Protein AF-A0A9E3EX44-F1 (afdb_monomer_lite)

pLDDT: mean 89.67, std 13.46, range [42.53, 98.62]

Foldseek 3Di:
DLVLLCVLPVFLVSVLLSVLLVLLVQLLPDDLVCQAVSEDLCQLVVSLVSLVVGPPDCLLSVLSNVSSCCRNVPSSPRQLQSQLVSLVSQLVVCVVVVSLVSNLSSLVSSCSSVVLDLVSLLSNLVSCVVVVVLVRNLVSLVSSLVSCVVVVVLQSNLSSLLSQLVSCVVVVVLVSSLVSLVSSCVSCPDPDRVPSVVSSVVSNVVSCVVPNDPVVVVVPVPPPPDD

Radius of gyration: 21.88 Å; chains: 1; bounding box: 56×32×70 Å

Sequence (227 aa):
MGTTILDEFPEPAGGVLWQTLRDVHLWVRAAPAERTGLFSGDALRGRLAMLMAHLVDPDLRAPLVRLGFLLLGKPAKAEAKRVAAECRRVVEWAERRAALGTALAFAQAAALAAPADAALALETGILAVARGEEARAESWLRRALVLARREGDRSAHARACLELGDLYAGRDSVLLARGFYLRALGQGRRKGRWEVRGAALRGLSQLTEAHGDPAEEHGTSRSGALS

Secondary structure (DSSP, 8-state):
--HHHHHH--SHHHHHHHHHHHHHHHHHHS-TTTGGGSS-TTHHHHHHHHHHHH---HHHHHHHHHHHIIIIISGGG--HHHHHHHHHHHHHHHHTTT-HHHHHHHHHHHHHHSTT-HHHHHHHHHHHHHTT-HHHHHHHHHHHHHHHHHHT-HHHHHHHHHHHHHHHHHTT-HHHHHHHHHHHHHHTTSSS-HHHHHHHHHHHHHHHHHH--TTTHHHHTTSSS--

Structure (mmCIF, N/CA/C/O backbone):
data_AF-A0A9E3EX44-F1
#
_entry.id   AF-A0A9E3EX44-F1
#
loop_
_atom_site.group_PDB
_atom_site.id
_atom_site.type_symbol
_atom_site.label_atom_id
_atom_site.label_alt_id
_atom_site.label_comp_id
_atom_site.label_asym_id
_atom_site.label_entity_id
_atom_site.label_seq_id
_atom_site.pdbx_PDB_ins_code
_atom_site.Cartn_x
_atom_site.Cartn_y
_atom_site.Cartn_z
_atom_site.occupancy
_atom_site.B_iso_or_equiv
_atom_site.auth_seq_id
_atom_site.auth_comp_id
_atom_site.auth_asym_id
_atom_site.auth_atom_id
_atom_site.pdbx_PDB_model_num
ATOM 1 N N . MET A 1 1 ? -7.264 -5.915 -12.182 1.00 48.97 1 MET A N 1
ATOM 2 C CA . MET A 1 1 ? -6.274 -5.238 -11.312 1.00 48.97 1 MET A CA 1
ATOM 3 C C . MET A 1 1 ? -5.495 -4.164 -12.065 1.00 48.97 1 MET A C 1
ATOM 5 O O . MET A 1 1 ? -5.410 -3.072 -11.540 1.00 48.97 1 MET A O 1
ATOM 9 N N . GLY A 1 2 ? -4.966 -4.411 -13.275 1.00 56.06 2 GLY A N 1
ATOM 10 C CA . GLY A 1 2 ? -4.207 -3.383 -14.016 1.00 56.06 2 GLY A CA 1
ATOM 11 C C . GLY A 1 2 ? -5.018 -2.452 -14.931 1.00 56.06 2 GLY A C 1
ATOM 12 O O . GLY A 1 2 ? -4.500 -1.422 -15.335 1.00 56.06 2 GLY A O 1
ATOM 13 N N . THR A 1 3 ? -6.265 -2.785 -15.272 1.00 70.50 3 THR A N 1
ATOM 14 C CA . THR A 1 3 ? -7.073 -2.003 -16.232 1.00 70.50 3 THR A CA 1
ATOM 15 C C . THR A 1 3 ? -7.410 -0.603 -15.727 1.00 70.50 3 THR A C 1
ATOM 17 O O . THR A 1 3 ? -7.391 0.333 -16.510 1.00 70.50 3 THR A O 1
ATOM 20 N N . THR A 1 4 ? -7.566 -0.436 -14.413 1.00 86.94 4 THR A N 1
ATOM 21 C CA . THR A 1 4 ? -7.865 0.858 -13.782 1.00 86.94 4 THR A CA 1
ATOM 22 C C . THR A 1 4 ? -6.812 1.931 -14.064 1.00 86.94 4 THR A C 1
ATOM 24 O O . THR A 1 4 ? -7.153 3.102 -14.133 1.00 86.94 4 THR A O 1
ATOM 27 N N . ILE A 1 5 ? -5.546 1.552 -14.283 1.00 92.06 5 ILE A N 1
ATOM 28 C CA . ILE A 1 5 ? -4.498 2.508 -14.681 1.00 92.06 5 ILE A CA 1
ATOM 29 C C . ILE A 1 5 ? -4.806 3.109 -16.055 1.00 92.06 5 ILE A C 1
ATOM 31 O O . ILE A 1 5 ? -4.566 4.290 -16.273 1.00 92.06 5 ILE A O 1
ATOM 35 N N . LEU A 1 6 ? -5.322 2.297 -16.978 1.00 92.06 6 LEU A N 1
ATOM 36 C CA . LEU A 1 6 ? -5.674 2.740 -18.326 1.00 92.06 6 LEU A CA 1
ATOM 37 C C . LEU A 1 6 ? -6.965 3.566 -18.321 1.00 92.06 6 LEU A C 1
ATOM 39 O O . LEU A 1 6 ? -7.096 4.476 -19.130 1.00 92.06 6 LEU A O 1
ATOM 43 N N . ASP A 1 7 ? -7.873 3.284 -17.383 1.00 91.88 7 ASP A N 1
ATOM 44 C CA . ASP A 1 7 ? -9.078 4.092 -17.173 1.00 91.88 7 ASP A CA 1
ATOM 45 C C . ASP A 1 7 ? -8.726 5.485 -16.608 1.00 91.88 7 ASP A C 1
ATOM 47 O O . ASP A 1 7 ? -9.282 6.491 -17.038 1.00 91.88 7 ASP A O 1
ATOM 51 N N . GLU A 1 8 ? -7.778 5.560 -15.664 1.00 93.81 8 GLU A N 1
ATOM 52 C CA . GLU A 1 8 ? -7.311 6.822 -15.060 1.00 93.81 8 GLU A CA 1
ATOM 53 C C . GLU A 1 8 ? -6.369 7.614 -15.981 1.00 93.81 8 GLU A C 1
ATOM 55 O O . GLU A 1 8 ? -6.321 8.843 -15.918 1.00 93.81 8 GLU A O 1
ATOM 60 N N . PHE A 1 9 ? -5.625 6.920 -16.846 1.00 93.12 9 PHE A N 1
ATOM 61 C CA . PHE A 1 9 ? -4.661 7.504 -17.775 1.00 93.12 9 PHE A CA 1
ATOM 62 C C . PHE A 1 9 ? -4.802 6.859 -19.165 1.00 93.12 9 PHE A C 1
ATOM 64 O O . PHE A 1 9 ? -4.038 5.952 -19.499 1.00 93.12 9 PHE A O 1
ATOM 71 N N . PRO A 1 10 ? -5.738 7.330 -20.009 1.00 86.44 10 PRO A N 1
ATOM 72 C CA . PRO A 1 10 ? -5.942 6.777 -21.353 1.00 86.44 10 PRO A CA 1
ATOM 73 C C . PRO A 1 10 ? -4.799 7.117 -22.326 1.00 86.44 10 PRO A C 1
ATOM 75 O O . PRO A 1 10 ? -4.633 6.470 -23.358 1.00 86.44 10 PRO A O 1
ATOM 78 N N . GLU A 1 11 ? -3.995 8.125 -21.988 1.00 88.50 11 GLU A N 1
ATOM 79 C CA . GLU A 1 11 ? -2.823 8.554 -22.748 1.00 88.50 11 GLU A CA 1
ATOM 80 C C . GLU A 1 11 ? -1.717 7.479 -22.783 1.00 88.50 11 GLU A C 1
ATOM 82 O O . GLU A 1 11 ? -1.661 6.606 -21.909 1.00 88.50 11 GLU A O 1
ATOM 87 N N . PRO A 1 12 ? -0.738 7.571 -23.708 1.00 87.12 12 PRO A N 1
ATOM 88 C CA . PRO A 1 12 ? 0.392 6.635 -23.776 1.00 87.12 12 PRO A CA 1
ATOM 89 C C . PRO A 1 12 ? 1.143 6.438 -22.444 1.00 87.12 12 PRO A C 1
ATOM 91 O O . PRO A 1 12 ? 1.713 5.372 -22.197 1.00 87.12 12 PRO A O 1
ATOM 94 N N . ALA A 1 13 ? 1.101 7.435 -21.553 1.00 86.31 13 ALA A N 1
ATOM 95 C CA . ALA A 1 13 ? 1.627 7.355 -20.192 1.00 86.31 13 ALA A CA 1
ATOM 96 C C . ALA A 1 13 ? 0.994 6.226 -19.350 1.00 86.31 13 ALA A C 1
ATOM 98 O O . ALA A 1 13 ? 1.713 5.546 -18.614 1.00 86.31 13 ALA A O 1
ATOM 99 N N . GLY A 1 14 ? -0.312 5.966 -19.487 1.00 92.00 14 GLY A N 1
ATOM 100 C CA . GLY A 1 14 ? -0.988 4.866 -18.792 1.00 92.00 14 GLY A CA 1
ATOM 101 C C . GLY A 1 14 ? -0.498 3.497 -19.251 1.00 92.00 14 GLY A C 1
ATOM 102 O O . GLY A 1 14 ? -0.277 2.606 -18.429 1.00 92.00 14 GLY A O 1
ATOM 103 N N . GLY A 1 15 ? -0.204 3.349 -20.546 1.00 93.25 15 GLY A N 1
ATOM 104 C CA . GLY A 1 15 ? 0.438 2.149 -21.084 1.00 93.25 15 GLY A CA 1
ATOM 105 C C . GLY A 1 15 ? 1.803 1.886 -20.442 1.00 93.25 15 GLY A C 1
ATOM 106 O O . GLY A 1 15 ? 2.102 0.758 -20.046 1.00 93.25 15 GLY A O 1
ATOM 107 N N . VAL A 1 16 ? 2.617 2.931 -20.262 1.00 93.25 16 VAL A N 1
ATOM 108 C CA . VAL A 1 16 ? 3.934 2.821 -19.610 1.00 93.25 16 VAL A CA 1
ATOM 109 C C . VAL A 1 16 ? 3.807 2.478 -18.120 1.00 93.25 16 VAL A C 1
ATOM 111 O O . VAL A 1 16 ? 4.572 1.648 -17.613 1.00 93.25 16 VAL A O 1
ATOM 114 N N . LEU A 1 17 ? 2.834 3.064 -17.418 1.00 95.25 17 LEU A N 1
ATOM 115 C CA . LEU A 1 17 ? 2.535 2.742 -16.019 1.00 95.25 17 LEU A CA 1
ATOM 116 C C . LEU A 1 17 ? 2.112 1.284 -15.858 1.00 95.25 17 LEU A C 1
ATOM 118 O O . LEU A 1 17 ? 2.669 0.566 -15.026 1.00 95.25 17 LEU A O 1
ATOM 122 N N . TRP A 1 18 ? 1.185 0.829 -16.697 1.00 95.44 18 TRP A N 1
ATOM 123 C CA . TRP A 1 18 ? 0.703 -0.546 -16.695 1.00 95.44 18 TRP A CA 1
ATOM 124 C C . TRP A 1 18 ? 1.828 -1.549 -16.964 1.00 95.44 18 TRP A C 1
ATOM 126 O O . TRP A 1 18 ? 1.968 -2.538 -16.241 1.00 95.44 18 TRP A O 1
ATOM 136 N N . GLN A 1 19 ? 2.669 -1.284 -17.968 1.00 93.94 19 GLN A N 1
ATOM 137 C CA . GLN A 1 19 ? 3.816 -2.140 -18.267 1.00 93.94 19 GLN A CA 1
ATOM 138 C C . GLN A 1 19 ? 4.816 -2.171 -17.107 1.00 93.94 19 GLN A C 1
ATOM 140 O O . GLN A 1 19 ? 5.288 -3.241 -16.736 1.00 93.94 19 GLN A O 1
ATOM 145 N N . THR A 1 20 ? 5.107 -1.024 -16.490 1.00 96.38 20 THR A N 1
ATOM 146 C CA . THR A 1 20 ? 6.038 -0.965 -15.353 1.00 96.38 20 THR A CA 1
ATOM 147 C C . THR A 1 20 ? 5.495 -1.719 -14.145 1.00 96.38 20 THR A C 1
ATOM 149 O O . THR A 1 20 ? 6.227 -2.487 -13.523 1.00 96.38 20 THR A O 1
ATOM 152 N N . LEU A 1 21 ? 4.202 -1.583 -13.848 1.00 97.31 21 LEU A N 1
ATOM 153 C CA . LEU A 1 21 ? 3.549 -2.362 -12.800 1.00 97.31 21 LEU A CA 1
ATOM 154 C C . LEU A 1 21 ? 3.639 -3.871 -13.082 1.00 97.31 21 LEU A C 1
ATOM 156 O O . LEU A 1 21 ? 3.932 -4.663 -12.184 1.00 97.31 21 LEU A O 1
ATOM 160 N N . ARG A 1 22 ? 3.421 -4.280 -14.337 1.00 95.94 22 ARG A N 1
ATOM 161 C CA . ARG A 1 22 ? 3.559 -5.679 -14.758 1.00 95.94 22 ARG A CA 1
ATOM 162 C C . ARG A 1 22 ? 4.983 -6.194 -14.548 1.00 95.94 22 ARG A C 1
ATOM 164 O O . ARG A 1 22 ? 5.132 -7.308 -14.049 1.00 95.94 22 ARG A O 1
ATOM 171 N N . ASP A 1 23 ? 6.003 -5.404 -14.868 1.00 96.00 23 ASP A N 1
ATOM 172 C CA . ASP A 1 23 ? 7.402 -5.784 -14.643 1.00 96.00 23 ASP A CA 1
ATOM 173 C C . ASP A 1 23 ? 7.699 -5.983 -13.154 1.00 96.00 23 ASP A C 1
ATOM 175 O O . ASP A 1 23 ? 8.331 -6.973 -12.780 1.00 96.00 23 ASP A O 1
ATOM 179 N N . VAL A 1 24 ? 7.191 -5.094 -12.288 1.00 97.50 24 VAL A N 1
ATOM 180 C CA . VAL A 1 24 ? 7.317 -5.252 -10.830 1.00 97.50 24 VAL A CA 1
ATOM 181 C C . VAL A 1 24 ? 6.661 -6.560 -10.392 1.00 97.50 24 VAL A C 1
ATOM 183 O O . VAL A 1 24 ? 7.284 -7.353 -9.690 1.00 97.50 24 VAL A O 1
ATOM 186 N N . HIS A 1 25 ? 5.435 -6.845 -10.836 1.00 96.25 25 HIS A N 1
ATOM 187 C CA . HIS A 1 25 ? 4.747 -8.088 -10.476 1.00 96.25 25 HIS A CA 1
ATOM 188 C C . HIS A 1 25 ? 5.469 -9.346 -10.963 1.00 96.25 25 HIS A C 1
ATOM 190 O O . HIS A 1 25 ? 5.533 -10.327 -10.220 1.00 96.25 25 HIS A O 1
ATOM 196 N N . LEU A 1 26 ? 6.019 -9.334 -12.179 1.00 96.00 26 LEU A N 1
ATOM 197 C CA . LEU A 1 26 ? 6.834 -10.437 -12.688 1.00 96.00 26 LEU A CA 1
ATOM 198 C C . LEU A 1 26 ? 8.062 -10.652 -11.801 1.00 96.00 26 LEU A C 1
ATOM 200 O O . LEU A 1 26 ? 8.327 -11.776 -11.379 1.00 96.00 26 LEU A O 1
ATOM 204 N N . TRP A 1 27 ? 8.764 -9.575 -11.448 1.00 96.94 27 TRP A N 1
ATOM 205 C CA . TRP A 1 27 ? 9.956 -9.640 -10.604 1.00 96.94 27 TRP A CA 1
ATOM 206 C C . TRP A 1 27 ? 9.667 -10.126 -9.180 1.00 96.94 27 TRP A C 1
ATOM 208 O O . TRP A 1 27 ? 10.443 -10.902 -8.615 1.00 96.94 27 TRP A O 1
ATOM 218 N N . VAL A 1 28 ? 8.539 -9.702 -8.605 1.00 96.31 28 VAL A N 1
ATOM 219 C CA . VAL A 1 28 ? 8.099 -10.134 -7.273 1.00 96.31 28 VAL A CA 1
ATOM 220 C C . VAL A 1 28 ? 7.739 -11.620 -7.252 1.00 96.31 28 VAL A C 1
ATOM 222 O O . VAL A 1 28 ? 8.043 -12.301 -6.276 1.00 96.31 28 VAL A O 1
ATOM 225 N N . ARG A 1 29 ? 7.102 -12.132 -8.312 1.00 95.19 29 ARG A N 1
ATOM 226 C CA . ARG A 1 29 ? 6.695 -13.543 -8.405 1.00 95.19 29 ARG A CA 1
ATOM 227 C C . ARG A 1 29 ? 7.850 -14.488 -8.734 1.00 95.19 29 ARG A C 1
ATOM 229 O O . ARG A 1 29 ? 7.771 -15.654 -8.366 1.00 95.19 29 ARG A O 1
ATOM 236 N N . ALA A 1 30 ? 8.879 -14.002 -9.424 1.00 94.81 30 ALA A N 1
ATOM 237 C CA . ALA A 1 30 ? 10.041 -14.798 -9.799 1.00 94.81 30 ALA A CA 1
ATOM 238 C C . ALA A 1 30 ? 10.930 -15.114 -8.587 1.00 94.81 30 ALA A C 1
ATOM 240 O O . ALA A 1 30 ? 11.238 -14.228 -7.775 1.00 94.81 30 ALA A O 1
ATOM 241 N N . ALA A 1 31 ? 11.409 -16.358 -8.501 1.00 91.00 31 ALA A N 1
ATOM 242 C CA . ALA A 1 31 ? 12.397 -16.729 -7.497 1.00 91.00 31 ALA A CA 1
ATOM 243 C C . ALA A 1 31 ? 13.717 -15.971 -7.745 1.00 91.00 31 ALA A C 1
ATOM 245 O O . ALA A 1 31 ? 14.052 -15.686 -8.898 1.00 91.00 31 ALA A O 1
ATOM 246 N N . PRO A 1 32 ? 14.522 -15.663 -6.708 1.00 89.62 32 PRO A N 1
ATOM 247 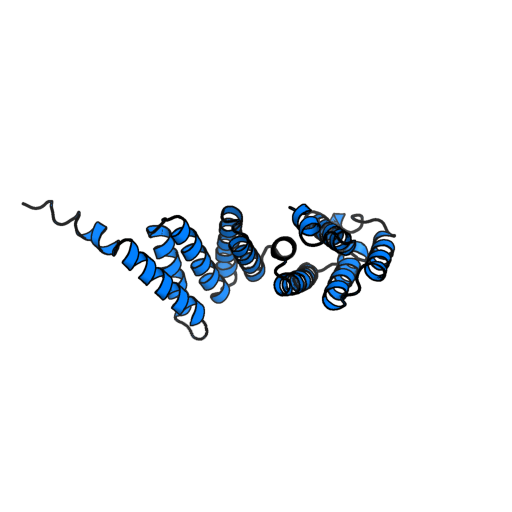C CA . PRO A 1 32 ? 15.767 -14.913 -6.883 1.00 89.62 32 PRO A CA 1
ATOM 248 C C . PRO A 1 32 ? 16.714 -15.478 -7.954 1.00 89.62 32 PRO A C 1
ATOM 250 O O . PRO A 1 32 ? 17.349 -14.702 -8.665 1.00 89.62 32 PRO A O 1
ATOM 253 N N . ALA A 1 33 ? 16.763 -16.806 -8.109 1.00 88.81 33 ALA A N 1
ATOM 254 C CA . A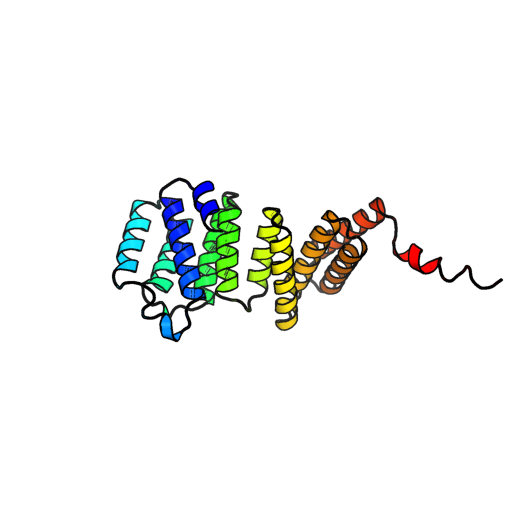LA A 1 33 ? 17.584 -17.488 -9.111 1.00 88.81 33 ALA A CA 1
ATOM 255 C C . ALA A 1 33 ? 17.091 -17.293 -10.562 1.00 88.81 33 ALA A C 1
ATOM 257 O O . ALA A 1 33 ? 17.894 -17.294 -11.490 1.00 88.81 33 ALA A O 1
ATOM 258 N N . GLU A 1 34 ? 15.790 -17.083 -10.765 1.00 91.38 34 GLU A N 1
ATOM 259 C CA . GLU A 1 34 ? 15.155 -16.966 -12.089 1.00 91.38 34 GLU A CA 1
ATOM 260 C C . GLU A 1 34 ? 15.212 -15.535 -12.639 1.00 91.38 34 GLU A C 1
ATOM 262 O O . GLU A 1 34 ? 15.024 -15.293 -13.832 1.00 91.38 34 GLU A O 1
ATOM 267 N N . ARG A 1 35 ? 15.508 -14.559 -11.773 1.00 90.81 35 ARG A N 1
ATOM 268 C CA . ARG A 1 35 ? 15.458 -13.130 -12.104 1.00 90.81 35 ARG A CA 1
ATOM 269 C C . ARG A 1 35 ? 16.403 -12.729 -13.232 1.00 90.81 35 ARG A C 1
ATOM 271 O O . ARG A 1 35 ? 16.086 -11.796 -13.956 1.00 90.81 35 ARG A O 1
ATOM 278 N N . THR A 1 36 ? 17.529 -13.416 -13.417 1.00 86.31 36 THR A N 1
ATOM 279 C CA . THR A 1 36 ? 18.522 -13.083 -14.456 1.00 86.31 36 THR A CA 1
ATOM 280 C C . THR A 1 36 ? 17.965 -13.197 -15.880 1.00 86.31 36 THR A C 1
ATOM 282 O O . THR A 1 36 ? 18.370 -12.422 -16.739 1.00 86.31 36 THR A O 1
ATOM 285 N N . GLY A 1 37 ? 17.033 -14.123 -16.127 1.00 86.38 37 GLY A N 1
ATOM 286 C CA . GLY A 1 37 ? 16.437 -14.371 -17.448 1.00 86.38 37 GLY A CA 1
ATOM 287 C C . GLY A 1 37 ? 15.012 -13.841 -17.607 1.00 86.38 37 GLY A C 1
ATOM 288 O O . GLY A 1 37 ? 14.334 -14.200 -18.563 1.00 86.38 37 GLY A O 1
ATOM 289 N N . LEU A 1 38 ? 14.533 -13.030 -16.659 1.00 90.00 38 LEU A N 1
ATOM 290 C CA . LEU A 1 38 ? 13.125 -12.635 -16.587 1.00 90.00 38 LEU A CA 1
ATOM 291 C C . LEU A 1 38 ? 12.699 -11.692 -17.725 1.00 90.00 38 LEU A C 1
ATOM 293 O O . LEU A 1 38 ? 11.530 -11.666 -18.105 1.00 90.00 38 LEU A O 1
ATOM 297 N N . PHE A 1 39 ? 13.646 -10.925 -18.263 1.00 92.06 39 PHE A N 1
ATOM 298 C CA . PHE A 1 39 ? 13.418 -9.931 -19.307 1.00 92.06 39 PHE A CA 1
ATOM 299 C C . PHE A 1 39 ? 14.423 -10.108 -20.446 1.00 92.06 39 PHE A C 1
ATOM 301 O O . PHE A 1 39 ? 15.541 -10.580 -20.234 1.00 92.06 39 PHE A O 1
ATOM 308 N N . SER A 1 40 ? 14.037 -9.707 -21.658 1.00 89.81 40 SER A N 1
ATOM 309 C CA . SER A 1 40 ? 14.949 -9.703 -22.804 1.00 89.81 40 SER A CA 1
ATOM 310 C C . SER A 1 40 ? 16.047 -8.646 -22.633 1.00 89.81 40 SER A C 1
ATOM 312 O O . SER A 1 40 ? 15.824 -7.600 -22.021 1.00 89.81 40 SER A O 1
ATOM 314 N N . GLY A 1 41 ? 17.234 -8.888 -23.201 1.00 84.94 41 GLY A N 1
ATOM 315 C CA . GLY A 1 41 ? 18.389 -7.990 -23.046 1.00 84.94 41 GLY A CA 1
ATOM 316 C C . GLY A 1 41 ? 18.153 -6.558 -23.548 1.00 84.94 41 GLY A C 1
ATOM 317 O O . GLY A 1 41 ? 18.705 -5.609 -22.994 1.00 84.94 41 GLY A O 1
ATOM 318 N N . ASP A 1 42 ? 17.274 -6.384 -24.537 1.00 90.25 42 ASP A N 1
ATOM 319 C CA . ASP A 1 42 ? 16.911 -5.072 -25.088 1.00 90.25 42 ASP A CA 1
ATOM 320 C C . ASP A 1 42 ? 15.706 -4.413 -24.388 1.00 90.25 42 ASP A C 1
ATOM 322 O O . ASP A 1 42 ? 15.371 -3.264 -24.692 1.00 90.25 42 ASP A O 1
ATOM 326 N N . ALA A 1 43 ? 15.066 -5.087 -23.421 1.00 92.75 43 ALA A N 1
ATOM 327 C CA . ALA A 1 43 ? 13.866 -4.586 -22.745 1.00 92.75 43 ALA A CA 1
ATOM 328 C C . ALA A 1 43 ? 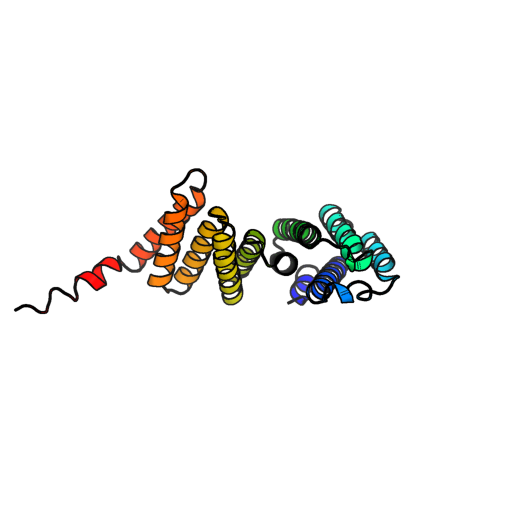14.096 -3.221 -22.081 1.00 92.75 43 ALA A C 1
ATOM 330 O O . ALA A 1 43 ? 13.255 -2.326 -22.192 1.00 92.75 43 ALA A O 1
ATOM 331 N N . LEU A 1 44 ? 15.255 -3.031 -21.437 1.00 93.25 44 LEU A N 1
ATOM 332 C CA . LEU A 1 44 ? 15.613 -1.756 -20.814 1.00 93.25 44 LEU A CA 1
ATOM 333 C C . LEU A 1 44 ? 15.688 -0.629 -21.849 1.00 93.25 44 LEU A C 1
ATOM 335 O O . LEU A 1 44 ? 15.136 0.447 -21.625 1.00 93.25 44 LEU A O 1
ATOM 339 N N . ARG A 1 45 ? 16.346 -0.872 -22.989 1.00 94.38 45 ARG A N 1
ATOM 340 C CA . ARG A 1 45 ? 16.489 0.131 -24.052 1.00 94.38 45 ARG A CA 1
ATOM 341 C C . ARG A 1 45 ? 15.120 0.542 -24.589 1.00 94.38 45 ARG A C 1
ATOM 343 O O . ARG A 1 45 ? 14.842 1.736 -24.675 1.00 94.38 45 ARG A O 1
ATOM 350 N N . GLY A 1 46 ? 14.259 -0.436 -24.878 1.00 93.81 46 GLY A N 1
ATOM 351 C CA . GLY A 1 46 ? 12.887 -0.188 -25.324 1.00 93.81 46 GLY A CA 1
ATOM 352 C C . GLY A 1 46 ? 12.081 0.620 -24.305 1.00 93.81 46 GLY A C 1
ATOM 353 O O . GLY A 1 46 ? 11.461 1.622 -24.660 1.00 93.81 46 GLY A O 1
ATOM 354 N N . ARG A 1 47 ? 12.151 0.257 -23.016 1.00 94.44 47 ARG A N 1
ATOM 355 C CA . ARG A 1 47 ? 11.425 0.974 -21.957 1.00 94.44 47 ARG A CA 1
ATOM 356 C C . ARG A 1 47 ? 11.907 2.412 -21.784 1.00 94.44 47 ARG A C 1
ATOM 358 O O . ARG A 1 47 ? 11.077 3.302 -21.617 1.00 94.44 47 ARG A O 1
ATOM 365 N N . LEU A 1 48 ? 13.216 2.660 -21.836 1.00 94.31 48 LEU A N 1
ATOM 366 C CA . LEU A 1 48 ? 13.756 4.018 -21.744 1.00 94.31 48 LEU A CA 1
ATOM 367 C C . LEU A 1 48 ? 13.317 4.880 -22.932 1.00 94.31 48 LEU A C 1
ATOM 369 O O . LEU A 1 48 ? 12.927 6.025 -22.723 1.00 94.31 48 LEU A O 1
ATOM 373 N N . ALA A 1 49 ? 13.307 4.330 -24.149 1.00 93.81 49 ALA A N 1
ATOM 374 C CA . ALA A 1 49 ? 12.804 5.042 -25.322 1.00 93.81 49 ALA A CA 1
ATOM 375 C C . ALA A 1 49 ? 11.324 5.434 -25.155 1.00 93.81 49 ALA A C 1
ATOM 377 O O . ALA A 1 49 ? 10.976 6.595 -25.358 1.00 93.81 49 ALA A O 1
ATOM 378 N N . MET A 1 50 ? 10.473 4.509 -24.691 1.00 92.19 50 MET A N 1
ATOM 379 C CA . MET A 1 50 ? 9.059 4.797 -24.409 1.00 92.19 50 MET A CA 1
ATOM 380 C C . MET A 1 50 ? 8.882 5.872 -23.330 1.00 92.19 50 MET A C 1
ATOM 382 O O . MET A 1 50 ? 8.073 6.781 -23.494 1.00 92.19 50 MET A O 1
ATOM 386 N N . LEU A 1 51 ? 9.646 5.794 -22.235 1.00 92.94 51 LEU A N 1
ATOM 387 C CA . LEU A 1 51 ? 9.595 6.778 -21.149 1.00 92.94 51 LEU A CA 1
ATOM 388 C C . LEU A 1 51 ? 9.990 8.177 -21.627 1.00 92.94 51 LEU A C 1
ATOM 390 O O . LEU A 1 51 ? 9.369 9.155 -21.228 1.00 92.94 51 LEU A O 1
ATOM 394 N N . MET A 1 52 ? 11.004 8.280 -22.485 1.00 90.56 52 MET A N 1
ATOM 395 C CA . MET A 1 52 ? 11.445 9.565 -23.031 1.00 90.56 52 MET A CA 1
ATOM 396 C C . MET A 1 52 ? 10.469 10.130 -24.067 1.00 90.56 52 MET A C 1
ATOM 398 O O . MET A 1 52 ? 10.311 11.344 -24.136 1.00 90.56 52 MET A O 1
ATOM 402 N N . ALA A 1 53 ? 9.808 9.270 -24.845 1.00 91.69 53 ALA A N 1
ATOM 403 C CA . ALA A 1 53 ? 8.855 9.691 -25.868 1.00 91.69 53 ALA A CA 1
ATOM 404 C C . ALA A 1 53 ? 7.496 10.117 -25.291 1.00 91.69 53 ALA A C 1
ATOM 406 O O . ALA A 1 53 ? 6.871 11.037 -25.810 1.00 91.69 53 ALA A O 1
ATOM 407 N N . HIS A 1 54 ? 7.026 9.443 -24.237 1.00 90.19 54 HIS A N 1
ATOM 408 C CA . HIS A 1 54 ? 5.635 9.556 -23.789 1.00 90.19 54 HIS A CA 1
ATOM 409 C C . HIS A 1 54 ? 5.451 10.210 -22.420 1.00 90.19 54 HIS A C 1
ATOM 411 O O . HIS A 1 54 ? 4.315 10.480 -22.036 1.00 90.19 54 HIS A O 1
ATOM 417 N N . LEU A 1 55 ? 6.526 10.456 -21.665 1.00 89.19 55 LEU A N 1
ATOM 418 C CA . LEU A 1 55 ? 6.412 10.904 -20.281 1.00 89.19 55 LEU A CA 1
ATOM 419 C C . LEU A 1 55 ? 7.151 12.217 -20.025 1.00 89.19 55 LEU A C 1
ATOM 421 O O . LEU A 1 55 ? 8.336 12.250 -19.691 1.00 89.19 55 LEU A O 1
ATOM 425 N N . VAL A 1 56 ? 6.413 13.317 -20.155 1.00 87.94 56 VAL A N 1
ATOM 426 C CA . VAL A 1 56 ? 6.952 14.670 -19.956 1.00 87.94 56 VAL A CA 1
ATOM 427 C C . VAL A 1 56 ? 7.173 14.973 -18.471 1.00 87.94 56 VAL A C 1
ATOM 429 O O . VAL A 1 56 ? 8.190 15.567 -18.119 1.00 87.94 56 VAL A O 1
ATOM 432 N N . ASP A 1 57 ? 6.264 14.525 -17.598 1.00 92.75 57 ASP A N 1
ATOM 433 C CA . ASP A 1 57 ? 6.322 14.804 -16.160 1.00 92.75 57 ASP A CA 1
ATOM 434 C C . ASP A 1 57 ? 7.573 14.168 -15.509 1.00 92.75 57 ASP A C 1
ATOM 436 O O . ASP A 1 57 ? 7.674 12.934 -15.441 1.00 92.75 57 ASP A O 1
ATOM 440 N N . PRO A 1 58 ? 8.538 14.974 -15.020 1.00 91.38 58 PRO A N 1
ATOM 441 C CA . PRO A 1 58 ? 9.760 14.459 -14.413 1.00 91.38 58 PRO A CA 1
ATOM 442 C C . PRO A 1 58 ? 9.509 13.717 -13.094 1.00 91.38 58 PRO A C 1
ATOM 444 O O . PRO A 1 58 ? 10.247 12.770 -12.801 1.00 91.38 58 PRO A O 1
ATOM 447 N N . ASP A 1 59 ? 8.470 14.084 -12.338 1.00 93.31 59 ASP A N 1
ATOM 448 C CA . ASP A 1 59 ? 8.151 13.466 -11.047 1.00 93.31 59 ASP A CA 1
ATOM 449 C C . ASP A 1 59 ? 7.700 12.017 -11.219 1.00 93.31 59 ASP A C 1
ATOM 451 O O . ASP A 1 59 ? 7.991 11.175 -10.369 1.00 93.31 59 ASP A O 1
ATOM 455 N N . LEU A 1 60 ? 7.040 11.712 -12.341 1.00 95.25 60 LEU A N 1
ATOM 456 C CA . LEU A 1 60 ? 6.680 10.345 -12.705 1.00 95.25 60 LEU A CA 1
ATOM 457 C C . LEU A 1 60 ? 7.792 9.637 -13.472 1.00 95.25 60 LEU A C 1
ATOM 459 O O . LEU A 1 60 ? 8.071 8.460 -13.242 1.00 95.25 60 LEU A O 1
ATOM 463 N N . ARG A 1 61 ? 8.462 10.336 -14.391 1.00 96.06 61 ARG A N 1
ATOM 464 C CA . ARG A 1 61 ? 9.487 9.718 -15.235 1.00 96.06 61 ARG A CA 1
ATOM 465 C C . ARG A 1 61 ? 10.673 9.223 -14.424 1.00 96.06 61 ARG A C 1
ATOM 467 O O . ARG A 1 61 ? 11.159 8.124 -14.682 1.00 96.06 61 ARG A O 1
ATOM 474 N N . ALA A 1 62 ? 11.120 9.982 -13.429 1.00 96.25 62 ALA A N 1
ATOM 475 C CA . ALA A 1 62 ? 12.271 9.612 -12.616 1.00 96.25 62 ALA A CA 1
ATOM 476 C C . ALA A 1 62 ? 12.116 8.250 -11.894 1.00 96.25 62 ALA A C 1
ATOM 478 O O . ALA A 1 62 ? 13.011 7.411 -12.049 1.00 96.25 62 ALA A O 1
ATOM 479 N N . PRO A 1 63 ? 11.030 7.971 -11.141 1.00 97.62 63 PRO A N 1
ATOM 480 C CA . PRO A 1 63 ? 10.847 6.662 -10.516 1.00 97.62 63 PRO A CA 1
ATOM 481 C C . PRO A 1 63 ? 10.663 5.524 -11.527 1.00 97.62 63 PRO A C 1
ATOM 483 O O . PRO A 1 63 ? 11.229 4.449 -11.326 1.00 97.62 63 PRO A O 1
ATOM 486 N N . LEU A 1 64 ? 9.973 5.742 -12.653 1.00 97.50 64 LEU A N 1
ATOM 487 C CA . LEU A 1 64 ? 9.806 4.695 -13.672 1.00 97.50 64 LEU A CA 1
ATOM 488 C C . LEU A 1 64 ? 11.122 4.349 -14.386 1.00 97.50 64 LEU A C 1
ATOM 490 O O . LEU A 1 64 ? 11.386 3.178 -14.659 1.00 97.50 64 LEU A O 1
ATOM 494 N N . VAL A 1 65 ? 11.992 5.335 -14.627 1.00 97.38 65 VAL A N 1
ATOM 495 C CA . VAL A 1 65 ? 13.353 5.100 -15.136 1.00 97.38 65 VAL A CA 1
ATOM 496 C C . VAL A 1 65 ? 14.167 4.273 -14.139 1.00 97.38 65 VAL A C 1
ATOM 498 O O . VAL A 1 65 ? 14.813 3.299 -14.532 1.00 97.38 65 VAL A O 1
ATOM 501 N N . ARG A 1 66 ? 14.124 4.610 -12.841 1.00 97.88 66 ARG A N 1
ATOM 502 C CA . ARG A 1 66 ? 14.840 3.850 -11.801 1.00 97.88 66 ARG A CA 1
ATOM 503 C C . ARG A 1 66 ? 14.317 2.420 -11.674 1.00 97.88 66 ARG A C 1
ATOM 505 O O . ARG A 1 66 ? 15.131 1.500 -11.604 1.00 97.88 66 ARG A O 1
ATOM 512 N N . LEU A 1 67 ? 13.000 2.211 -11.738 1.00 97.75 67 LEU A N 1
ATOM 513 C CA . LEU A 1 67 ? 12.405 0.872 -11.822 1.00 97.75 67 LEU A CA 1
ATOM 514 C C . LEU A 1 67 ? 12.883 0.119 -13.065 1.00 97.75 67 LEU A C 1
ATOM 516 O O . LEU A 1 67 ? 13.270 -1.040 -12.949 1.00 97.75 67 LEU A O 1
ATOM 520 N N . GLY A 1 68 ? 12.948 0.775 -14.225 1.00 96.38 68 GLY A N 1
ATOM 521 C CA . GLY A 1 68 ? 13.509 0.191 -15.443 1.00 96.38 68 GLY A CA 1
ATOM 522 C C . GLY A 1 68 ? 14.933 -0.329 -15.233 1.00 96.38 68 GLY A C 1
ATOM 523 O O . GLY A 1 68 ? 15.213 -1.493 -15.509 1.00 96.38 68 GLY A O 1
ATOM 524 N N . PHE A 1 69 ? 15.830 0.483 -14.671 1.00 96.62 69 PHE A N 1
ATOM 525 C CA . PHE A 1 69 ? 17.206 0.052 -14.400 1.00 96.62 69 PHE A CA 1
ATOM 526 C C . PHE A 1 69 ? 17.299 -1.091 -13.381 1.00 96.62 69 PHE A C 1
ATOM 528 O O . PHE A 1 69 ? 18.098 -2.012 -13.572 1.00 96.62 69 PHE A O 1
ATOM 535 N N . LEU A 1 70 ? 16.490 -1.051 -12.319 1.00 96.00 70 LEU A N 1
ATOM 536 C CA . LEU A 1 70 ? 16.457 -2.102 -11.302 1.00 96.00 70 LEU A CA 1
ATOM 537 C C . LEU A 1 70 ? 15.966 -3.429 -11.893 1.00 96.00 70 LEU A C 1
ATOM 539 O O . LEU A 1 70 ? 16.632 -4.450 -11.748 1.00 96.00 70 LEU A O 1
ATOM 543 N N . LEU A 1 71 ? 14.821 -3.406 -12.575 1.00 95.56 71 LEU A N 1
ATOM 544 C CA . LEU A 1 71 ? 14.105 -4.608 -12.995 1.00 95.56 71 LEU A CA 1
ATOM 545 C C . LEU A 1 71 ? 14.594 -5.146 -14.337 1.00 95.56 71 LEU A C 1
ATOM 547 O O . LEU A 1 71 ? 14.767 -6.345 -14.479 1.00 95.56 71 LEU A O 1
ATOM 551 N N . LEU A 1 72 ? 14.846 -4.281 -15.316 1.00 94.94 72 LEU A N 1
ATOM 552 C CA . LEU A 1 72 ? 15.204 -4.699 -16.675 1.00 94.94 72 LEU A CA 1
ATOM 553 C C . LEU A 1 72 ? 16.721 -4.709 -16.890 1.00 94.94 72 LEU A C 1
ATOM 555 O O . LEU A 1 72 ? 17.220 -5.454 -17.724 1.00 94.94 72 LEU A O 1
ATOM 559 N N . GLY A 1 73 ? 17.465 -3.883 -16.147 1.00 92.00 73 GLY A N 1
ATOM 560 C CA . GLY A 1 73 ? 18.920 -3.798 -16.271 1.00 92.00 73 GLY A CA 1
ATOM 561 C C . GLY A 1 73 ? 19.654 -4.887 -15.495 1.00 92.00 73 GLY A C 1
ATOM 562 O O . GLY A 1 73 ? 20.485 -5.604 -16.049 1.00 92.00 73 GLY A O 1
ATOM 563 N N . LYS A 1 74 ? 19.392 -4.992 -14.186 1.00 91.38 74 LYS A N 1
ATOM 564 C CA . LYS A 1 74 ? 20.040 -5.982 -13.304 1.00 91.38 74 LYS A CA 1
ATOM 565 C C . LYS A 1 74 ? 19.033 -6.621 -12.331 1.00 91.38 74 LYS A C 1
ATOM 567 O O . LYS A 1 74 ? 19.231 -6.515 -11.118 1.00 91.38 74 LYS A O 1
ATOM 572 N N . PRO A 1 75 ? 18.005 -7.336 -12.830 1.00 92.88 75 PRO A N 1
ATOM 573 C CA . PRO A 1 75 ? 16.907 -7.877 -12.016 1.00 92.88 75 PRO A CA 1
ATOM 574 C C . PRO A 1 75 ? 17.358 -8.725 -10.823 1.00 92.88 75 PRO A C 1
ATOM 576 O O . PRO A 1 75 ? 16.797 -8.611 -9.734 1.00 92.88 75 PRO A O 1
ATOM 579 N N . ALA A 1 76 ? 18.388 -9.559 -10.999 1.00 92.44 76 ALA A N 1
ATOM 580 C CA . ALA A 1 76 ? 18.911 -10.419 -9.934 1.00 92.44 76 ALA A CA 1
ATOM 581 C C . ALA A 1 76 ? 19.600 -9.640 -8.797 1.00 92.44 76 ALA A C 1
ATOM 583 O O . ALA A 1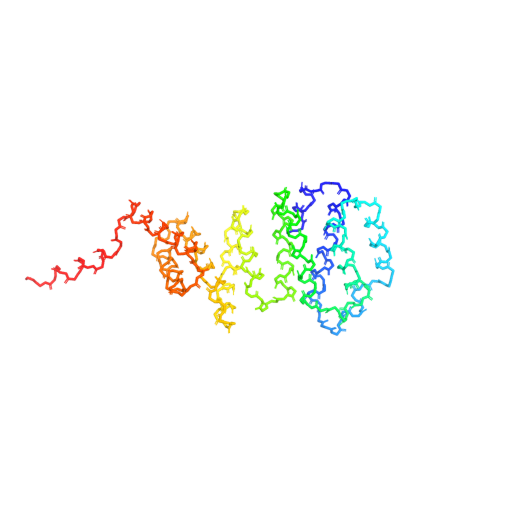 76 ? 19.686 -10.135 -7.678 1.00 92.44 76 ALA A O 1
ATOM 584 N N . LYS A 1 77 ? 20.077 -8.417 -9.071 1.00 93.19 77 LYS A N 1
ATOM 585 C CA . LYS A 1 77 ? 20.732 -7.534 -8.091 1.00 93.19 77 LYS A CA 1
ATOM 586 C C . LYS A 1 77 ? 19.791 -6.467 -7.529 1.00 93.19 77 LYS A C 1
ATOM 588 O O . LYS A 1 77 ? 20.220 -5.663 -6.706 1.00 93.19 77 LYS A O 1
ATOM 593 N N . ALA A 1 78 ? 18.542 -6.419 -7.987 1.00 94.19 78 ALA A N 1
ATOM 594 C CA . ALA A 1 78 ? 17.580 -5.440 -7.514 1.00 94.19 78 ALA A CA 1
ATOM 595 C C . ALA A 1 78 ? 17.237 -5.692 -6.039 1.00 94.19 78 ALA A C 1
ATOM 597 O O . ALA A 1 78 ? 16.880 -6.800 -5.638 1.00 94.19 78 ALA A O 1
ATOM 598 N N . GLU A 1 79 ? 17.323 -4.645 -5.226 1.00 95.00 79 GLU A N 1
ATOM 599 C CA . GLU A 1 79 ? 16.949 -4.703 -3.817 1.00 95.00 79 GLU A CA 1
ATOM 600 C C . GLU A 1 79 ? 15.446 -4.446 -3.658 1.00 95.00 79 GLU A C 1
ATOM 602 O O . GLU A 1 79 ? 14.938 -3.415 -4.103 1.00 95.00 79 GLU A O 1
ATOM 607 N N . ALA A 1 80 ? 14.749 -5.335 -2.946 1.00 95.38 80 ALA A N 1
ATOM 608 C CA . ALA A 1 80 ? 13.316 -5.217 -2.656 1.00 95.38 80 ALA A CA 1
ATOM 609 C C . ALA A 1 80 ? 12.922 -3.843 -2.089 1.00 95.38 80 ALA A C 1
ATOM 611 O O . ALA A 1 80 ? 11.957 -3.235 -2.547 1.00 95.38 80 ALA A O 1
ATOM 612 N N . LYS A 1 81 ? 13.712 -3.318 -1.142 1.00 95.81 81 LYS A N 1
ATOM 613 C CA . LYS A 1 81 ? 13.474 -2.002 -0.529 1.00 95.81 81 LYS A CA 1
ATOM 614 C C . LYS A 1 81 ? 13.550 -0.858 -1.541 1.00 95.81 81 LYS A C 1
ATOM 616 O O . LYS A 1 81 ? 12.762 0.076 -1.457 1.00 95.81 81 LYS A O 1
ATOM 621 N N . ARG A 1 82 ? 14.471 -0.931 -2.509 1.00 97.50 82 ARG A N 1
ATOM 622 C CA . ARG A 1 82 ? 14.601 0.080 -3.568 1.00 97.50 82 ARG A CA 1
ATOM 623 C C . ARG A 1 82 ? 13.435 0.010 -4.545 1.00 97.50 82 ARG A C 1
ATOM 625 O O . ARG A 1 82 ? 12.859 1.043 -4.854 1.00 97.50 82 ARG A O 1
ATOM 632 N N . VAL A 1 83 ? 13.045 -1.195 -4.967 1.00 98.12 83 VAL A N 1
ATOM 633 C CA . VAL A 1 83 ? 11.859 -1.391 -5.820 1.00 98.12 83 VAL A CA 1
ATOM 634 C C . VAL A 1 83 ? 10.608 -0.835 -5.133 1.00 98.12 83 VAL A C 1
ATOM 636 O O . VAL A 1 83 ? 9.872 -0.062 -5.744 1.00 98.12 83 VAL A O 1
ATOM 639 N N . ALA A 1 84 ? 10.408 -1.151 -3.851 1.00 98.31 84 ALA A N 1
ATOM 640 C CA . ALA A 1 84 ? 9.298 -0.622 -3.064 1.00 98.31 84 ALA A CA 1
ATOM 641 C C . ALA A 1 84 ? 9.344 0.910 -2.946 1.00 98.31 84 ALA A C 1
ATOM 643 O O . ALA A 1 84 ? 8.329 1.562 -3.167 1.00 98.31 84 ALA A O 1
ATOM 644 N N . ALA A 1 85 ? 10.512 1.500 -2.670 1.00 98.25 85 ALA A N 1
ATOM 645 C CA . ALA A 1 85 ? 10.669 2.952 -2.570 1.00 98.25 85 ALA A CA 1
ATOM 646 C C . ALA A 1 85 ? 10.323 3.681 -3.879 1.00 98.25 85 ALA A C 1
ATOM 648 O O . ALA A 1 85 ? 9.675 4.725 -3.846 1.00 98.25 85 ALA A O 1
ATOM 649 N N . GLU A 1 86 ? 10.713 3.137 -5.034 1.00 98.56 86 GLU A N 1
ATOM 650 C CA . GLU A 1 86 ? 10.334 3.730 -6.319 1.00 98.56 86 GLU A CA 1
ATOM 651 C C . GLU A 1 86 ? 8.843 3.561 -6.621 1.00 98.56 86 GLU A C 1
ATOM 653 O O . GLU A 1 86 ? 8.228 4.490 -7.139 1.00 98.56 86 GLU A O 1
ATOM 658 N N . CYS A 1 87 ? 8.235 2.434 -6.236 1.00 98.62 87 CYS A N 1
ATOM 659 C CA . CYS A 1 87 ? 6.784 2.271 -6.322 1.00 98.62 87 CYS A CA 1
ATOM 660 C C . CYS A 1 87 ? 6.056 3.314 -5.462 1.00 98.62 87 CYS A C 1
ATOM 662 O O . CYS A 1 87 ? 5.124 3.941 -5.952 1.00 98.62 87 CYS A O 1
ATOM 664 N N . ARG A 1 88 ? 6.514 3.579 -4.231 1.00 98.31 88 ARG A N 1
ATOM 665 C CA . ARG A 1 88 ? 5.916 4.606 -3.358 1.00 98.31 88 ARG A CA 1
ATOM 666 C C . ARG A 1 88 ? 5.983 6.016 -3.940 1.00 98.31 88 ARG A C 1
ATOM 668 O O . ARG A 1 88 ? 5.028 6.764 -3.814 1.00 98.31 88 ARG A O 1
ATOM 675 N N . ARG A 1 89 ? 7.052 6.376 -4.654 1.00 98.50 89 ARG A N 1
ATOM 676 C CA . ARG A 1 89 ? 7.103 7.670 -5.364 1.00 98.50 89 ARG A CA 1
ATOM 677 C C . ARG A 1 89 ? 6.022 7.778 -6.445 1.00 98.50 89 ARG A C 1
ATOM 679 O O . ARG A 1 89 ? 5.487 8.861 -6.664 1.00 98.50 89 ARG A O 1
ATOM 686 N N . VAL A 1 90 ? 5.688 6.665 -7.107 1.00 98.19 90 VAL A N 1
ATOM 687 C CA . VAL A 1 90 ? 4.555 6.606 -8.048 1.00 98.19 90 VAL A CA 1
ATOM 688 C C . VAL A 1 90 ? 3.222 6.716 -7.302 1.00 98.19 90 VAL A C 1
ATOM 690 O O . VAL A 1 90 ? 2.335 7.417 -7.782 1.00 98.19 90 VAL A O 1
ATOM 693 N N . VAL A 1 91 ? 3.094 6.098 -6.120 1.00 98.44 91 VAL A N 1
ATOM 694 C CA . VAL A 1 91 ? 1.925 6.262 -5.233 1.00 98.44 91 VAL A CA 1
ATOM 695 C C . VAL A 1 91 ? 1.720 7.735 -4.885 1.00 98.44 91 VAL A C 1
ATOM 697 O O . VAL A 1 91 ? 0.674 8.285 -5.207 1.00 98.44 91 VAL A O 1
ATOM 700 N N . GLU A 1 92 ? 2.740 8.403 -4.344 1.00 98.19 92 GLU A N 1
ATOM 701 C CA . GLU A 1 92 ? 2.686 9.824 -3.976 1.00 98.19 92 GLU A CA 1
ATOM 702 C C . GLU A 1 92 ? 2.319 10.713 -5.177 1.00 98.19 92 GLU A C 1
ATOM 704 O O . GLU A 1 92 ? 1.572 11.683 -5.048 1.00 98.19 92 GLU A O 1
ATOM 709 N N . TRP A 1 93 ? 2.859 10.408 -6.362 1.00 97.75 93 TRP A N 1
ATOM 710 C CA . TRP A 1 93 ? 2.524 11.116 -7.600 1.00 97.75 93 TRP A CA 1
ATOM 711 C C . TRP A 1 93 ? 1.052 10.931 -7.998 1.00 97.75 93 TRP A C 1
ATOM 713 O O . TRP A 1 93 ? 0.409 11.900 -8.416 1.00 97.75 93 TRP A O 1
ATOM 723 N N . ALA A 1 94 ? 0.525 9.713 -7.858 1.00 97.38 94 ALA A N 1
ATOM 724 C CA . ALA A 1 94 ? -0.851 9.367 -8.196 1.00 97.38 94 ALA A CA 1
ATOM 725 C C . ALA A 1 94 ? -1.851 9.959 -7.189 1.00 97.38 94 ALA A C 1
ATOM 727 O O . ALA A 1 94 ? -2.882 10.494 -7.594 1.00 97.38 94 ALA A O 1
ATOM 728 N N . GLU A 1 95 ? -1.525 9.957 -5.894 1.00 96.81 95 GLU A N 1
ATOM 729 C CA . GLU A 1 95 ? -2.337 10.577 -4.839 1.00 96.81 95 GLU A CA 1
ATOM 730 C C . GLU A 1 95 ? -2.497 12.086 -5.048 1.00 96.81 95 GLU A C 1
ATOM 732 O O . GLU A 1 95 ? -3.613 12.596 -4.965 1.00 96.81 95 GLU A O 1
ATOM 737 N N . ARG A 1 96 ? -1.423 12.799 -5.433 1.00 96.88 96 ARG A N 1
ATOM 738 C CA . ARG A 1 96 ? -1.496 14.235 -5.788 1.00 96.88 96 ARG A CA 1
ATOM 739 C C . ARG A 1 96 ? -2.456 14.531 -6.944 1.00 96.88 96 ARG A C 1
ATOM 741 O O . ARG A 1 96 ? -2.853 15.677 -7.127 1.00 96.88 96 ARG A O 1
ATOM 748 N N . ARG A 1 97 ? -2.808 13.513 -7.729 1.00 95.25 97 ARG A N 1
ATOM 749 C CA . ARG A 1 97 ? -3.718 13.586 -8.878 1.00 95.25 97 ARG A CA 1
ATOM 750 C C . ARG A 1 97 ? -5.066 12.918 -8.619 1.00 95.25 97 ARG A C 1
ATOM 752 O O . ARG A 1 97 ? -5.850 12.790 -9.551 1.00 95.25 97 ARG A O 1
ATOM 759 N N . ALA A 1 98 ? -5.323 12.476 -7.386 1.00 95.81 98 ALA A N 1
ATOM 760 C CA . ALA A 1 98 ? -6.500 11.693 -7.012 1.00 95.81 98 ALA A CA 1
ATOM 761 C C . ALA A 1 98 ? -6.696 10.399 -7.840 1.00 95.81 98 ALA A C 1
ATOM 763 O O . ALA A 1 98 ? -7.796 9.854 -7.900 1.00 95.81 98 ALA A O 1
ATOM 764 N N . ALA A 1 99 ? -5.625 9.865 -8.440 1.00 96.38 99 ALA A N 1
ATOM 765 C CA . ALA A 1 99 ? -5.633 8.620 -9.209 1.00 96.38 99 ALA A CA 1
ATOM 766 C C . ALA A 1 99 ? -5.475 7.413 -8.269 1.00 96.38 99 ALA A C 1
ATOM 768 O O . ALA A 1 99 ? -4.428 6.757 -8.203 1.00 96.38 99 ALA A O 1
ATOM 769 N N . LEU A 1 100 ? -6.508 7.165 -7.460 1.00 95.75 100 LEU A N 1
ATOM 770 C CA . LEU A 1 100 ? -6.448 6.204 -6.357 1.00 95.75 100 LEU A CA 1
ATOM 771 C C . LEU A 1 100 ? -6.196 4.765 -6.826 1.00 95.75 100 LEU A C 1
ATOM 773 O O . LEU A 1 100 ? -5.663 3.960 -6.068 1.00 95.75 100 LEU A O 1
ATOM 777 N N . GLY A 1 101 ? -6.596 4.401 -8.043 1.00 96.25 101 GLY A N 1
ATOM 778 C CA . GLY A 1 101 ? -6.446 3.055 -8.604 1.00 96.25 101 GLY A CA 1
ATOM 779 C C . GLY A 1 101 ? -5.005 2.749 -8.936 1.00 96.25 101 GLY A C 1
ATOM 780 O O . GLY A 1 101 ? -4.479 1.713 -8.529 1.00 96.25 101 GLY A O 1
ATOM 781 N N . THR A 1 102 ? -4.349 3.695 -9.593 1.00 97.06 102 THR A N 1
ATOM 782 C CA . THR A 1 102 ? -2.912 3.674 -9.843 1.00 97.06 102 THR A CA 1
ATOM 783 C C . THR A 1 102 ? -2.141 3.696 -8.526 1.00 97.06 102 THR A C 1
ATOM 785 O O . THR A 1 102 ? -1.250 2.866 -8.340 1.00 97.06 102 THR A O 1
ATOM 788 N N . ALA A 1 103 ? -2.524 4.560 -7.579 1.00 98.12 103 ALA A N 1
ATOM 789 C CA . ALA A 1 103 ? -1.919 4.604 -6.248 1.00 98.12 103 ALA A CA 1
ATOM 790 C C . ALA A 1 103 ? -2.026 3.246 -5.531 1.00 98.12 103 ALA A C 1
ATOM 792 O O . ALA A 1 103 ? -1.014 2.683 -5.117 1.00 98.12 103 ALA A O 1
ATOM 793 N N . LEU A 1 104 ? -3.224 2.657 -5.458 1.00 97.94 104 LEU A N 1
ATOM 794 C CA . LEU A 1 104 ? -3.431 1.352 -4.829 1.00 97.94 104 LEU A CA 1
ATOM 795 C C . LEU A 1 104 ? -2.628 0.248 -5.528 1.00 97.94 104 LEU A C 1
ATOM 797 O O . LEU A 1 104 ? -2.023 -0.587 -4.856 1.00 97.94 104 LEU A O 1
ATOM 801 N N . ALA A 1 105 ? -2.598 0.233 -6.860 1.00 97.75 105 ALA A N 1
ATOM 802 C CA . ALA A 1 105 ? -1.886 -0.791 -7.616 1.00 97.75 105 ALA A CA 1
ATOM 803 C C . ALA A 1 105 ? -0.370 -0.757 -7.346 1.00 97.75 105 ALA A C 1
ATOM 805 O O . ALA A 1 105 ? 0.242 -1.800 -7.100 1.00 97.75 105 ALA A O 1
ATOM 806 N N . PHE A 1 106 ? 0.236 0.434 -7.317 1.00 98.38 106 PHE A N 1
ATOM 807 C CA . PHE A 1 106 ? 1.655 0.584 -6.988 1.00 98.38 106 PHE A CA 1
ATOM 808 C C . PHE A 1 106 ? 1.952 0.377 -5.497 1.00 98.38 106 PHE A C 1
ATOM 810 O O . PHE A 1 106 ? 2.991 -0.203 -5.179 1.00 98.38 106 PHE A O 1
ATOM 817 N N . ALA A 1 107 ? 1.046 0.746 -4.586 1.00 98.44 107 ALA A N 1
ATOM 818 C CA . ALA A 1 107 ? 1.185 0.447 -3.159 1.00 98.44 107 ALA A CA 1
ATOM 819 C C . ALA A 1 107 ? 1.186 -1.069 -2.908 1.00 98.44 107 ALA A C 1
ATOM 821 O O . ALA A 1 107 ? 2.073 -1.592 -2.231 1.00 98.44 107 ALA A O 1
ATOM 822 N N . GLN A 1 108 ? 0.278 -1.803 -3.561 1.00 98.06 108 GLN A N 1
ATOM 823 C CA . GLN A 1 108 ? 0.276 -3.266 -3.544 1.00 98.06 108 GLN A CA 1
ATOM 824 C C . GLN A 1 108 ? 1.581 -3.839 -4.088 1.00 98.06 108 GLN A C 1
ATOM 826 O O . GLN A 1 108 ? 2.154 -4.741 -3.483 1.00 98.06 108 GLN A O 1
ATOM 831 N N . ALA A 1 109 ? 2.069 -3.328 -5.218 1.00 98.12 109 ALA A N 1
ATOM 832 C CA . ALA A 1 109 ? 3.328 -3.784 -5.793 1.00 98.12 109 ALA A CA 1
ATOM 833 C C . ALA A 1 109 ? 4.516 -3.537 -4.847 1.00 98.12 109 ALA A C 1
ATOM 835 O O . ALA A 1 109 ? 5.347 -4.431 -4.672 1.00 98.12 109 ALA A O 1
ATOM 836 N N . ALA A 1 110 ? 4.554 -2.385 -4.170 1.00 98.50 110 ALA A N 1
ATOM 837 C CA . ALA A 1 110 ? 5.548 -2.076 -3.147 1.00 98.50 110 ALA A CA 1
ATOM 838 C C . ALA A 1 110 ? 5.470 -3.060 -1.969 1.00 98.50 110 ALA A C 1
ATOM 840 O O . ALA A 1 110 ? 6.477 -3.669 -1.601 1.00 98.50 110 ALA A O 1
ATOM 841 N N . ALA A 1 111 ? 4.271 -3.269 -1.420 1.00 98.12 111 ALA A N 1
ATOM 842 C CA . ALA A 1 111 ? 4.038 -4.176 -0.301 1.00 98.12 111 ALA A CA 1
ATOM 843 C C . ALA A 1 111 ? 4.348 -5.636 -0.653 1.00 98.12 111 ALA A C 1
ATOM 845 O O . ALA A 1 111 ? 4.819 -6.390 0.191 1.00 98.12 111 ALA A O 1
ATOM 846 N N . LEU A 1 112 ? 4.126 -6.054 -1.900 1.00 97.44 112 LEU A N 1
ATOM 847 C CA . LEU A 1 112 ? 4.501 -7.388 -2.362 1.00 97.44 112 LEU A CA 1
ATOM 848 C C . LEU A 1 112 ? 6.014 -7.514 -2.606 1.00 97.44 112 LEU A C 1
ATOM 850 O O . LEU A 1 112 ? 6.567 -8.589 -2.383 1.00 97.44 112 LEU A O 1
ATOM 854 N N . ALA A 1 113 ? 6.696 -6.438 -3.014 1.00 97.06 113 ALA A N 1
ATOM 855 C CA . ALA A 1 113 ? 8.153 -6.415 -3.145 1.00 97.06 113 ALA A CA 1
ATOM 856 C C . ALA A 1 113 ? 8.860 -6.504 -1.785 1.00 97.06 113 ALA A C 1
ATOM 858 O O . ALA A 1 113 ? 9.862 -7.209 -1.667 1.00 97.06 113 ALA A O 1
ATOM 859 N N . ALA A 1 114 ? 8.324 -5.846 -0.755 1.00 96.38 114 ALA A N 1
ATOM 860 C CA . ALA A 1 114 ? 8.816 -5.895 0.621 1.00 96.38 114 ALA A CA 1
ATOM 861 C C . ALA A 1 114 ? 7.725 -6.425 1.584 1.00 96.38 114 ALA A C 1
ATOM 863 O O . ALA A 1 114 ? 7.186 -5.676 2.397 1.00 96.38 114 ALA A O 1
ATOM 864 N N . PRO A 1 115 ? 7.421 -7.740 1.550 1.00 96.00 115 PRO A N 1
ATOM 865 C CA . PRO A 1 115 ? 6.253 -8.339 2.213 1.00 96.00 115 PRO A CA 1
ATOM 866 C C . PRO A 1 115 ? 6.278 -8.318 3.742 1.00 96.00 115 PRO A C 1
ATOM 868 O O . PRO A 1 115 ? 5.257 -8.649 4.356 1.00 96.00 115 PRO A O 1
ATOM 871 N N . ALA A 1 116 ? 7.426 -8.003 4.340 1.00 95.31 116 ALA A N 1
ATOM 872 C CA . ALA A 1 116 ? 7.605 -7.897 5.782 1.00 95.31 116 ALA A CA 1
ATOM 873 C C . ALA A 1 116 ? 7.374 -6.474 6.317 1.00 95.31 116 ALA A C 1
ATOM 875 O O . ALA A 1 116 ? 7.226 -6.327 7.520 1.00 95.31 116 ALA A O 1
ATOM 876 N N . ASP A 1 117 ? 7.305 -5.462 5.449 1.00 95.81 117 ASP A N 1
ATOM 877 C CA . ASP A 1 117 ? 7.196 -4.060 5.852 1.00 95.81 117 ASP A CA 1
ATOM 878 C C . ASP A 1 117 ? 5.753 -3.715 6.262 1.00 95.81 117 ASP A C 1
ATOM 880 O O . ASP A 1 117 ? 4.818 -3.761 5.449 1.00 95.81 117 ASP A O 1
ATOM 884 N N . ALA A 1 118 ? 5.559 -3.391 7.543 1.00 96.25 118 ALA A N 1
ATOM 885 C CA . ALA A 1 118 ? 4.245 -3.061 8.080 1.00 96.25 118 ALA A CA 1
ATOM 886 C C . ALA A 1 118 ? 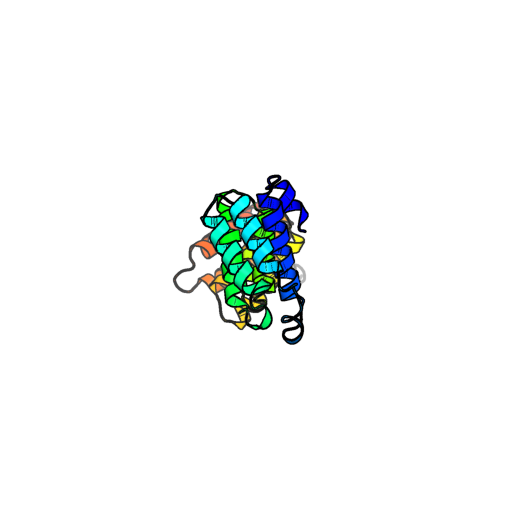3.660 -1.766 7.496 1.00 96.25 118 ALA A C 1
ATOM 888 O O . ALA A 1 118 ? 2.441 -1.676 7.318 1.00 96.25 118 ALA A O 1
ATOM 889 N N . ALA A 1 119 ? 4.503 -0.778 7.187 1.00 96.12 119 ALA A N 1
ATOM 890 C CA . ALA A 1 119 ? 4.064 0.518 6.684 1.00 96.12 119 ALA A CA 1
ATOM 891 C C . ALA A 1 119 ? 3.519 0.401 5.257 1.00 96.12 119 ALA A C 1
ATOM 893 O O . ALA A 1 119 ? 2.471 0.970 4.960 1.00 96.12 119 ALA A O 1
ATOM 894 N N . LEU A 1 120 ? 4.157 -0.406 4.404 1.00 97.88 120 LEU A N 1
ATOM 895 C CA . LEU A 1 120 ? 3.662 -0.675 3.048 1.00 97.88 120 LEU A CA 1
ATOM 896 C C . LEU A 1 120 ? 2.311 -1.401 3.056 1.00 97.88 120 LEU A C 1
ATOM 898 O O . LEU A 1 120 ? 1.413 -1.080 2.273 1.00 97.88 120 LEU A O 1
ATOM 902 N N . ALA A 1 121 ? 2.146 -2.376 3.955 1.00 98.31 121 ALA A N 1
ATOM 903 C CA . ALA A 1 121 ? 0.872 -3.070 4.119 1.00 98.31 121 ALA A CA 1
ATOM 904 C C . ALA A 1 121 ? -0.232 -2.120 4.620 1.00 98.31 121 ALA A C 1
ATOM 906 O O . ALA A 1 121 ? -1.370 -2.209 4.160 1.00 98.31 121 ALA A O 1
ATOM 907 N N . LEU A 1 122 ? 0.106 -1.200 5.530 1.00 98.19 122 LEU A N 1
ATOM 908 C CA . LEU A 1 122 ? -0.817 -0.188 6.041 1.00 98.19 122 LEU A CA 1
ATOM 909 C C . LEU A 1 122 ? -1.236 0.807 4.950 1.00 98.19 122 LEU A C 1
ATOM 911 O O . LEU A 1 122 ? -2.431 1.014 4.764 1.00 98.19 122 LEU A O 1
ATOM 915 N N . GLU A 1 123 ? -0.278 1.376 4.212 1.00 98.31 123 GLU A N 1
ATOM 916 C CA . GLU A 1 123 ? -0.512 2.310 3.096 1.00 98.31 123 GLU A CA 1
ATOM 917 C C . GLU A 1 123 ? -1.443 1.686 2.047 1.00 98.31 123 GLU A C 1
ATOM 919 O O . GLU A 1 123 ? -2.442 2.281 1.647 1.00 98.31 123 GLU A O 1
ATOM 924 N N . THR A 1 124 ? -1.196 0.420 1.697 1.00 98.56 124 THR A N 1
ATOM 925 C CA . THR A 1 124 ? -2.059 -0.345 0.788 1.00 98.56 124 THR A CA 1
ATOM 926 C C . THR A 1 124 ? -3.482 -0.510 1.330 1.00 98.56 124 THR A C 1
ATOM 928 O O . THR A 1 124 ? -4.452 -0.399 0.580 1.00 98.56 124 THR A O 1
ATOM 931 N N . GLY A 1 125 ? -3.619 -0.792 2.628 1.00 98.31 125 GLY A N 1
ATOM 932 C CA . GLY A 1 125 ? -4.915 -0.917 3.290 1.00 98.31 125 GLY A CA 1
ATOM 933 C C . GLY A 1 125 ? -5.711 0.387 3.264 1.00 98.31 125 GLY A C 1
ATOM 934 O O . GLY A 1 125 ? -6.876 0.369 2.881 1.00 98.31 125 GLY A O 1
ATOM 935 N N . ILE A 1 126 ? -5.069 1.510 3.591 1.00 97.81 126 ILE A N 1
ATOM 936 C CA . ILE A 1 126 ? -5.679 2.850 3.589 1.00 97.81 126 ILE A CA 1
ATOM 937 C C . ILE A 1 126 ? -6.138 3.241 2.180 1.00 97.81 126 ILE A C 1
ATOM 939 O O . ILE A 1 126 ? -7.269 3.685 1.998 1.00 97.81 126 ILE A O 1
ATOM 943 N N . LEU A 1 127 ? -5.309 3.014 1.159 1.00 98.12 127 LEU A N 1
ATOM 944 C CA . LEU A 1 127 ? -5.689 3.283 -0.232 1.00 98.12 127 LEU A CA 1
ATOM 945 C C . LEU A 1 127 ? -6.866 2.414 -0.694 1.00 98.12 127 LEU A C 1
ATOM 947 O O . LEU A 1 127 ? -7.716 2.872 -1.455 1.00 98.12 127 LEU A O 1
ATOM 951 N N . ALA A 1 128 ? -6.951 1.170 -0.217 1.00 97.94 128 ALA A N 1
ATOM 952 C CA . ALA A 1 128 ? -8.100 0.316 -0.490 1.00 97.94 128 ALA A CA 1
ATOM 953 C C . ALA A 1 128 ? -9.375 0.819 0.213 1.00 97.94 128 ALA A C 1
ATOM 955 O O . ALA A 1 128 ? -10.438 0.756 -0.401 1.00 97.94 128 ALA A O 1
ATOM 956 N N . VAL A 1 129 ? -9.281 1.371 1.434 1.00 96.38 129 VAL A N 1
ATOM 957 C CA . VAL A 1 129 ? -10.406 2.071 2.090 1.00 96.38 129 VAL A CA 1
ATOM 958 C C . VAL A 1 129 ? -10.845 3.266 1.245 1.00 96.38 129 VAL A C 1
ATOM 960 O O . VAL A 1 129 ? -12.023 3.379 0.923 1.00 96.38 129 VAL A O 1
ATOM 963 N N . ALA A 1 130 ? -9.905 4.110 0.810 1.00 95.75 130 ALA A N 1
ATOM 964 C CA . ALA A 1 130 ? -10.201 5.294 -0.000 1.00 95.75 130 ALA A CA 1
ATOM 965 C C . ALA A 1 130 ? -10.876 4.959 -1.345 1.00 95.75 130 ALA A C 1
ATOM 967 O O . ALA A 1 130 ? -11.633 5.766 -1.877 1.00 95.75 130 ALA A O 1
ATOM 968 N N . ARG A 1 131 ? -10.635 3.758 -1.887 1.00 94.81 131 ARG A N 1
ATOM 969 C CA . ARG A 1 131 ? -11.310 3.237 -3.088 1.00 94.81 131 ARG A CA 1
ATOM 970 C C . ARG A 1 131 ? -12.628 2.503 -2.822 1.00 94.81 131 ARG A C 1
ATOM 972 O O . ARG A 1 131 ? -13.245 2.037 -3.776 1.00 94.81 131 ARG A O 1
ATOM 979 N N . GLY A 1 132 ? -13.040 2.345 -1.565 1.00 94.44 132 GLY A N 1
ATOM 980 C CA . GLY A 1 132 ? -14.216 1.552 -1.196 1.00 94.44 132 GLY A CA 1
ATOM 981 C C . GLY A 1 132 ? -14.031 0.040 -1.387 1.00 94.44 132 GLY A C 1
ATOM 982 O O . GLY A 1 132 ? -15.000 -0.712 -1.434 1.00 94.44 132 GLY A O 1
ATOM 983 N N . GLU A 1 133 ? -12.793 -0.445 -1.504 1.00 95.50 133 GLU A N 1
ATOM 984 C CA . GLU A 1 133 ? -12.488 -1.863 -1.709 1.00 95.50 133 GLU A CA 1
ATOM 985 C C . GLU A 1 133 ? -12.355 -2.597 -0.367 1.00 95.50 133 GLU A C 1
ATOM 987 O O . GLU A 1 133 ? -11.289 -3.101 -0.001 1.00 95.50 133 GLU A O 1
ATOM 992 N N . GLU A 1 134 ? -13.448 -2.659 0.390 1.00 94.25 134 GLU A N 1
ATOM 993 C CA . GLU A 1 134 ? -13.404 -2.995 1.816 1.00 94.25 134 GLU A CA 1
ATOM 994 C C . GLU A 1 134 ? -12.769 -4.359 2.139 1.00 94.25 134 GLU A C 1
ATOM 996 O O . GLU A 1 134 ? -11.962 -4.471 3.059 1.00 94.25 134 GLU A O 1
ATOM 1001 N N . ALA A 1 135 ? -13.091 -5.421 1.390 1.00 96.12 135 ALA A N 1
ATOM 1002 C CA . ALA A 1 135 ? -12.531 -6.757 1.643 1.00 96.12 135 ALA A CA 1
ATOM 1003 C C . ALA A 1 135 ? -11.003 -6.789 1.458 1.00 96.12 135 ALA A C 1
ATOM 1005 O O . ALA A 1 135 ? -10.264 -7.461 2.189 1.00 96.12 135 ALA A O 1
ATOM 1006 N N . ARG A 1 136 ? -10.511 -6.025 0.479 1.00 96.19 136 ARG A N 1
ATOM 1007 C CA . ARG A 1 136 ? -9.081 -5.851 0.233 1.00 96.19 136 ARG A CA 1
ATOM 1008 C C . ARG A 1 136 ? -8.450 -4.992 1.327 1.00 96.19 136 ARG A C 1
ATOM 1010 O O . ARG A 1 136 ? -7.381 -5.360 1.812 1.00 96.19 136 ARG A O 1
ATOM 1017 N N . ALA A 1 137 ? -9.103 -3.901 1.722 1.00 98.00 137 ALA A N 1
ATOM 1018 C CA . ALA A 1 137 ? -8.656 -3.041 2.812 1.00 98.00 137 ALA A CA 1
ATOM 1019 C C . ALA A 1 137 ? -8.474 -3.836 4.108 1.00 98.00 137 ALA A C 1
ATOM 1021 O O . ALA A 1 137 ? -7.381 -3.858 4.669 1.00 98.00 137 ALA A O 1
ATOM 1022 N N . GLU A 1 138 ? -9.493 -4.588 4.522 1.00 98.12 138 GLU A N 1
ATOM 1023 C CA . GLU A 1 138 ? -9.453 -5.421 5.726 1.00 98.12 138 GLU A CA 1
ATOM 1024 C C . GLU A 1 138 ? -8.295 -6.430 5.692 1.00 98.12 138 GLU A C 1
ATOM 1026 O O . GLU A 1 138 ? -7.572 -6.590 6.680 1.00 98.12 138 GLU A O 1
ATOM 1031 N N . SER A 1 139 ? -8.071 -7.075 4.544 1.00 98.31 139 SER A N 1
ATOM 1032 C CA . SER A 1 139 ? -6.978 -8.036 4.362 1.00 98.31 139 SER A CA 1
ATOM 1033 C C . SER A 1 139 ? -5.601 -7.394 4.568 1.00 98.31 139 SER A C 1
ATOM 1035 O O . SER A 1 139 ? -4.762 -7.928 5.301 1.00 98.31 139 SER A O 1
ATOM 1037 N N . TRP A 1 140 ? -5.365 -6.228 3.961 1.00 98.50 140 TRP A N 1
ATOM 1038 C CA . TRP A 1 140 ? -4.096 -5.508 4.079 1.00 98.50 140 TRP A CA 1
ATOM 1039 C C . TRP A 1 140 ? -3.891 -4.889 5.462 1.00 98.50 140 TRP A C 1
ATOM 1041 O O . TRP A 1 140 ? -2.805 -5.019 6.026 1.00 98.50 140 TRP A O 1
ATOM 1051 N N . LEU A 1 141 ? -4.932 -4.315 6.067 1.00 98.44 141 LEU A N 1
ATOM 1052 C CA . LEU A 1 141 ? -4.866 -3.748 7.415 1.00 98.44 141 LEU A CA 1
ATOM 1053 C C . LEU A 1 141 ? -4.594 -4.825 8.476 1.00 98.44 141 LEU A C 1
ATOM 1055 O O . LEU A 1 141 ? -3.777 -4.624 9.376 1.00 98.44 141 LEU A O 1
ATOM 1059 N N . ARG A 1 142 ? -5.197 -6.015 8.351 1.00 98.19 142 ARG A N 1
ATOM 1060 C CA . ARG A 1 142 ? -4.873 -7.159 9.222 1.00 98.19 142 ARG A CA 1
ATOM 1061 C C . ARG A 1 142 ? -3.432 -7.625 9.048 1.00 98.19 142 ARG A C 1
ATOM 1063 O O . ARG A 1 142 ? -2.767 -7.926 10.040 1.00 98.19 142 ARG A O 1
ATOM 1070 N N . ARG A 1 143 ? -2.928 -7.657 7.812 1.00 98.12 143 ARG A N 1
ATOM 1071 C CA . ARG A 1 143 ? -1.513 -7.950 7.551 1.00 98.12 143 ARG A CA 1
ATOM 1072 C C . ARG A 1 143 ? -0.609 -6.911 8.218 1.00 98.12 143 ARG A C 1
ATOM 1074 O O . ARG A 1 143 ? 0.329 -7.300 8.912 1.00 98.12 143 ARG A O 1
ATOM 1081 N N . ALA A 1 144 ? -0.923 -5.625 8.071 1.00 97.94 144 ALA A N 1
ATOM 1082 C CA . ALA A 1 144 ? -0.192 -4.532 8.703 1.00 97.94 144 ALA A CA 1
ATOM 1083 C C . ALA A 1 144 ? -0.161 -4.676 10.230 1.00 97.94 144 ALA A C 1
ATOM 1085 O O . ALA A 1 144 ? 0.905 -4.548 10.821 1.00 97.94 144 ALA A O 1
ATOM 1086 N N . LEU A 1 145 ? -1.277 -5.042 10.874 1.00 96.75 145 LEU A N 1
ATOM 1087 C CA . LEU A 1 145 ? -1.315 -5.309 12.319 1.00 96.75 145 LEU A CA 1
ATOM 1088 C C . LEU A 1 145 ? -0.343 -6.408 12.753 1.00 96.75 145 LEU A C 1
ATOM 1090 O O . LEU A 1 145 ? 0.371 -6.248 13.746 1.00 96.75 145 LEU A O 1
ATOM 1094 N N . VAL A 1 146 ? -0.325 -7.533 12.032 1.00 97.44 146 VAL A N 1
ATOM 1095 C CA . VAL A 1 146 ? 0.553 -8.666 12.354 1.00 97.44 146 VAL A CA 1
ATOM 1096 C C . VAL A 1 146 ? 2.020 -8.270 12.202 1.00 97.44 146 VAL A C 1
ATOM 1098 O O . VAL A 1 146 ? 2.823 -8.578 13.083 1.00 97.44 146 VAL A O 1
ATOM 1101 N N . LEU A 1 147 ? 2.368 -7.574 11.118 1.00 97.44 147 LEU A N 1
ATOM 1102 C CA . LEU A 1 147 ? 3.734 -7.113 10.859 1.00 97.44 147 LEU A CA 1
ATOM 1103 C C . LEU A 1 147 ? 4.171 -6.055 11.876 1.00 97.44 147 LEU A C 1
ATOM 1105 O O . LEU A 1 147 ? 5.187 -6.234 12.540 1.00 97.44 147 LEU A O 1
ATOM 1109 N N . ALA A 1 148 ? 3.343 -5.038 12.110 1.00 94.88 148 ALA A N 1
ATOM 1110 C CA . ALA A 1 148 ? 3.612 -3.971 13.067 1.00 94.88 148 ALA A CA 1
ATOM 1111 C C . ALA A 1 148 ? 3.832 -4.515 14.485 1.00 94.88 148 ALA A C 1
ATOM 1113 O O . ALA A 1 148 ? 4.708 -4.059 15.217 1.00 94.88 148 ALA A O 1
ATOM 1114 N N . ARG A 1 149 ? 3.082 -5.555 14.878 1.00 93.62 149 ARG A N 1
ATOM 1115 C CA . ARG A 1 149 ? 3.301 -6.243 16.155 1.00 93.62 149 ARG A CA 1
ATOM 1116 C C . ARG A 1 149 ? 4.650 -6.963 16.210 1.00 93.62 149 ARG A C 1
ATOM 1118 O O . ARG A 1 149 ? 5.285 -6.931 17.259 1.00 93.62 149 ARG A O 1
ATOM 1125 N N . ARG A 1 150 ? 5.066 -7.619 15.123 1.00 94.88 150 ARG A N 1
ATOM 1126 C CA . ARG A 1 150 ? 6.356 -8.330 15.035 1.00 94.88 150 ARG A CA 1
ATOM 1127 C C . ARG A 1 150 ? 7.542 -7.369 15.077 1.00 94.88 150 ARG A C 1
ATOM 1129 O O . ARG A 1 150 ? 8.518 -7.658 15.753 1.00 94.88 150 ARG A O 1
ATOM 1136 N N . GLU A 1 151 ? 7.436 -6.234 14.394 1.00 92.56 151 GLU A N 1
ATOM 1137 C CA . GLU A 1 151 ? 8.487 -5.210 14.324 1.00 92.56 151 GLU A CA 1
ATOM 1138 C C . GLU A 1 151 ? 8.494 -4.275 15.544 1.00 92.56 151 GLU A C 1
ATOM 1140 O O . GLU A 1 151 ? 9.444 -3.529 15.763 1.00 92.56 151 GLU A O 1
ATOM 1145 N N . GLY A 1 152 ? 7.434 -4.304 16.358 1.00 89.75 152 GLY A N 1
ATOM 1146 C CA . GLY A 1 152 ? 7.253 -3.367 17.464 1.00 89.75 152 GLY A CA 1
ATOM 1147 C C . GLY A 1 152 ? 6.844 -1.958 17.017 1.00 89.75 152 GLY A C 1
ATOM 1148 O O . GLY A 1 152 ? 6.880 -1.033 17.836 1.00 89.75 152 GLY A O 1
ATOM 1149 N N . ASP A 1 153 ? 6.418 -1.782 15.761 1.00 90.00 153 ASP A N 1
ATOM 1150 C CA . ASP A 1 153 ? 5.903 -0.519 15.235 1.00 90.00 153 ASP A CA 1
ATOM 1151 C C . ASP A 1 153 ? 4.512 -0.218 15.807 1.00 90.00 153 ASP A C 1
ATOM 1153 O O . ASP A 1 153 ? 3.455 -0.602 15.302 1.00 90.00 153 ASP A O 1
ATOM 1157 N N . ARG A 1 154 ? 4.505 0.531 16.907 1.00 87.94 154 ARG A N 1
ATOM 1158 C CA . ARG A 1 154 ? 3.264 0.944 17.569 1.00 87.94 154 ARG A CA 1
ATOM 1159 C C . ARG A 1 154 ? 2.472 1.972 16.770 1.00 87.94 154 ARG A C 1
ATOM 1161 O O . ARG A 1 154 ? 1.277 2.106 17.024 1.00 87.94 154 ARG A O 1
ATOM 1168 N N . SER A 1 155 ? 3.116 2.721 15.877 1.00 88.69 155 SER A N 1
ATOM 1169 C CA . SER A 1 155 ? 2.442 3.724 15.054 1.00 88.69 155 SER A CA 1
ATOM 1170 C C . SER A 1 155 ? 1.589 3.034 14.001 1.00 88.69 155 SER A C 1
ATOM 1172 O O . SER A 1 155 ? 0.368 3.211 13.997 1.00 88.69 155 SER A O 1
ATOM 1174 N N . ALA A 1 156 ? 2.204 2.147 13.213 1.00 91.38 156 ALA A N 1
ATOM 1175 C CA . ALA A 1 156 ? 1.496 1.357 12.216 1.00 91.38 156 ALA A CA 1
ATOM 1176 C C . ALA A 1 156 ? 0.419 0.475 12.860 1.00 91.38 156 ALA A C 1
ATOM 1178 O O . ALA A 1 156 ? -0.704 0.409 12.364 1.00 91.38 156 ALA A O 1
ATOM 1179 N N . HIS A 1 157 ? 0.704 -0.126 14.022 1.00 93.25 157 HIS A N 1
ATOM 1180 C CA . HIS A 1 157 ? -0.286 -0.924 14.744 1.00 93.25 157 HIS A CA 1
ATOM 1181 C C . HIS A 1 157 ? -1.495 -0.091 15.198 1.00 93.25 157 HIS A C 1
ATOM 1183 O O . HIS A 1 157 ? -2.636 -0.524 15.056 1.00 93.25 157 HIS A O 1
ATOM 1189 N N . ALA A 1 158 ? -1.276 1.092 15.785 1.00 93.06 158 ALA A N 1
ATOM 1190 C CA . ALA A 1 158 ? -2.375 1.945 16.238 1.00 93.06 158 ALA A CA 1
ATOM 1191 C C . ALA A 1 158 ? -3.225 2.431 15.058 1.00 93.06 158 ALA A C 1
ATOM 1193 O O . ALA A 1 158 ? -4.452 2.403 15.147 1.00 93.06 158 ALA A O 1
ATOM 1194 N N . ARG A 1 159 ? -2.580 2.824 13.953 1.00 94.88 159 ARG A N 1
ATOM 1195 C CA . ARG A 1 159 ? -3.278 3.275 12.749 1.00 94.88 159 ARG A CA 1
ATOM 1196 C C . ARG A 1 159 ? -4.072 2.146 12.097 1.00 94.88 159 ARG A C 1
ATOM 1198 O O . ARG A 1 159 ? -5.245 2.340 11.825 1.00 94.88 159 ARG A O 1
ATOM 1205 N N . ALA A 1 160 ? -3.497 0.955 11.941 1.00 96.12 160 ALA A N 1
ATOM 1206 C CA . ALA A 1 160 ? -4.218 -0.189 11.385 1.00 96.12 160 ALA A CA 1
ATOM 1207 C C . ALA A 1 160 ? -5.436 -0.591 12.240 1.00 96.12 160 ALA A C 1
ATOM 1209 O O . ALA A 1 160 ? -6.472 -0.964 11.696 1.00 96.12 160 ALA A O 1
ATOM 1210 N N . CYS A 1 161 ? -5.342 -0.485 13.574 1.00 96.44 161 CYS A N 1
ATOM 1211 C CA . CYS A 1 161 ? -6.498 -0.668 14.454 1.00 96.44 161 CYS A CA 1
ATOM 1212 C C . CYS A 1 161 ? -7.581 0.388 14.212 1.00 96.44 161 CYS A C 1
ATOM 1214 O O . CYS A 1 161 ? -8.750 0.033 14.205 1.00 96.44 161 CYS A O 1
ATOM 1216 N N . LEU A 1 162 ? -7.210 1.660 14.043 1.00 95.88 162 LEU A N 1
ATOM 1217 C CA . LEU A 1 162 ? -8.173 2.729 13.776 1.00 95.88 162 LEU A CA 1
ATOM 1218 C C . LEU A 1 162 ? -8.946 2.460 12.478 1.00 95.88 162 LEU A C 1
ATOM 1220 O O . LEU A 1 162 ? -10.165 2.380 12.519 1.00 95.88 162 LEU A O 1
ATOM 1224 N N . GLU A 1 163 ? -8.230 2.211 11.380 1.00 97.00 163 GLU A N 1
ATOM 1225 C CA . GLU A 1 163 ? -8.827 1.973 10.056 1.00 97.00 163 GLU A CA 1
ATOM 1226 C C . GLU A 1 163 ? -9.735 0.729 10.041 1.00 97.00 163 GLU A C 1
ATOM 1228 O O . GLU A 1 163 ? -10.790 0.721 9.415 1.00 97.00 163 GLU A O 1
ATOM 1233 N N . LEU A 1 164 ? -9.364 -0.337 10.765 1.00 97.75 164 LEU A N 1
ATOM 1234 C CA . LEU A 1 164 ? -10.244 -1.500 10.936 1.00 97.75 164 LEU A CA 1
ATOM 1235 C C . LEU A 1 164 ? -11.474 -1.170 11.782 1.00 97.75 164 LEU A C 1
ATOM 1237 O O . LEU A 1 164 ? -12.547 -1.692 11.502 1.00 97.75 164 LEU A O 1
ATOM 1241 N N . GLY A 1 165 ? -11.325 -0.329 12.808 1.00 96.50 165 GLY A N 1
ATOM 1242 C CA . GLY A 1 165 ? -12.445 0.169 13.602 1.00 96.50 165 GLY A CA 1
ATOM 1243 C C . GLY A 1 165 ? -13.469 0.887 12.729 1.00 96.50 165 GLY A C 1
ATOM 1244 O O . GLY A 1 165 ? -14.638 0.512 12.753 1.00 96.50 165 GLY A O 1
ATOM 1245 N N . ASP A 1 166 ? -13.003 1.822 11.899 1.00 95.69 166 ASP A N 1
ATOM 1246 C CA . ASP A 1 166 ? -13.834 2.577 10.953 1.00 95.69 166 ASP A CA 1
ATOM 1247 C C . ASP A 1 166 ? -14.529 1.648 9.945 1.00 95.69 166 ASP A C 1
ATOM 1249 O O . ASP A 1 166 ? -15.736 1.748 9.724 1.00 95.69 166 ASP A O 1
ATOM 1253 N N . LEU A 1 167 ? -13.799 0.669 9.402 1.00 96.12 167 LEU A N 1
ATOM 1254 C CA . LEU A 1 167 ? -14.345 -0.312 8.462 1.00 96.12 167 LEU A CA 1
ATOM 1255 C C . LEU A 1 167 ? -15.440 -1.191 9.091 1.00 96.12 167 LEU A C 1
ATOM 1257 O O . LEU A 1 167 ? -16.449 -1.467 8.448 1.00 96.12 167 LEU A O 1
ATOM 1261 N N . TYR A 1 168 ? -15.283 -1.629 10.345 1.00 96.38 168 TYR A N 1
ATOM 1262 C CA . TYR A 1 168 ? -16.336 -2.389 11.031 1.00 96.38 168 TYR A CA 1
ATOM 1263 C C . TYR A 1 168 ? -17.510 -1.519 11.473 1.00 96.38 168 TYR A C 1
ATOM 1265 O O . TYR A 1 168 ? -18.634 -2.015 11.482 1.00 96.38 168 TYR A O 1
ATOM 1273 N N . ALA A 1 169 ? -17.275 -0.250 11.814 1.00 93.69 169 ALA A N 1
ATOM 1274 C CA . ALA A 1 169 ? -18.345 0.690 12.129 1.00 93.69 169 ALA A CA 1
ATOM 1275 C C . ALA A 1 169 ? -19.246 0.915 10.905 1.00 93.69 169 ALA A C 1
ATOM 1277 O O . ALA A 1 169 ? -20.463 0.822 11.023 1.00 93.69 169 ALA A O 1
ATOM 1278 N N . GLY A 1 170 ? -18.660 1.084 9.713 1.00 92.38 170 GLY A N 1
ATOM 1279 C CA . GLY A 1 170 ? -19.411 1.184 8.453 1.00 92.38 170 GLY A CA 1
ATOM 1280 C C . GLY A 1 170 ? -20.229 -0.067 8.098 1.00 92.38 170 GLY A C 1
ATOM 1281 O O . GLY A 1 170 ? -21.194 0.023 7.345 1.00 92.38 170 GLY A O 1
ATOM 1282 N N . ARG A 1 171 ? -19.885 -1.226 8.674 1.00 92.69 171 ARG A N 1
ATOM 1283 C CA . ARG A 1 171 ? -20.610 -2.502 8.527 1.00 92.69 171 ARG A CA 1
ATOM 1284 C C . ARG A 1 171 ? -21.556 -2.812 9.684 1.00 92.69 171 ARG A C 1
ATOM 1286 O O . ARG A 1 171 ? -21.944 -3.967 9.853 1.00 92.69 171 ARG A O 1
ATOM 1293 N N . ASP A 1 172 ? -21.831 -1.829 10.535 1.00 90.44 172 ASP A N 1
ATOM 1294 C CA . ASP A 1 172 ? -22.679 -1.974 11.721 1.00 90.44 172 ASP A CA 1
ATOM 1295 C C . ASP A 1 172 ? -22.200 -3.072 12.700 1.00 90.44 172 ASP A C 1
ATOM 1297 O O . ASP A 1 172 ? -22.932 -3.614 13.525 1.00 90.44 172 ASP A O 1
ATOM 1301 N N . SER A 1 173 ? -20.912 -3.426 12.630 1.00 92.81 173 SER A N 1
ATOM 1302 C CA . SER A 1 173 ? -20.281 -4.444 13.471 1.00 92.81 173 SER A CA 1
ATOM 1303 C C . SER A 1 173 ? -19.748 -3.813 14.760 1.00 92.81 173 SER A C 1
ATOM 1305 O O . SER A 1 173 ? -18.539 -3.808 15.020 1.00 92.81 173 SER A O 1
ATOM 1307 N N . VAL A 1 174 ? -20.662 -3.278 15.575 1.00 91.12 174 VAL A N 1
ATOM 1308 C CA . VAL A 1 174 ? -20.388 -2.413 16.743 1.00 91.12 174 VAL A CA 1
ATOM 1309 C C . VAL A 1 174 ? -19.337 -2.994 17.692 1.00 91.12 174 VAL A C 1
ATOM 1311 O O . VAL A 1 174 ? -18.369 -2.318 18.049 1.00 91.12 174 VAL A O 1
ATOM 1314 N N . LEU A 1 175 ? -19.469 -4.269 18.077 1.00 92.94 175 LEU A N 1
ATOM 1315 C CA . LEU A 1 175 ? -18.546 -4.910 19.024 1.00 92.94 175 LEU A CA 1
ATOM 1316 C C . LEU A 1 175 ? -17.115 -5.010 18.476 1.00 92.94 175 LEU A C 1
ATOM 1318 O O . LEU A 1 175 ? -16.146 -4.784 19.210 1.00 92.94 175 LEU A O 1
ATOM 1322 N N . LEU A 1 176 ? -16.969 -5.321 17.183 1.00 93.81 176 LEU A N 1
ATOM 1323 C CA . LEU A 1 176 ? -15.662 -5.385 16.529 1.00 93.81 176 LEU A CA 1
ATOM 1324 C C . LEU A 1 176 ? -15.057 -3.988 16.404 1.00 93.81 176 LEU A C 1
ATOM 1326 O O . LEU A 1 176 ? -13.905 -3.797 16.801 1.00 93.81 176 LEU A O 1
ATOM 1330 N N . ALA A 1 177 ? -15.840 -3.018 15.929 1.00 94.75 177 ALA A N 1
ATOM 1331 C CA . ALA A 1 177 ? -15.420 -1.630 15.780 1.00 94.75 177 ALA A CA 1
ATOM 1332 C C . ALA A 1 177 ? -14.904 -1.057 17.110 1.00 94.75 177 ALA A C 1
ATOM 1334 O O . ALA A 1 177 ? -13.753 -0.620 17.209 1.00 94.75 177 ALA A O 1
ATOM 1335 N N . ARG A 1 178 ? -15.694 -1.201 18.182 1.00 94.19 178 ARG A N 1
ATOM 1336 C CA . ARG A 1 178 ? -15.318 -0.810 19.548 1.00 94.19 178 ARG A CA 1
ATOM 1337 C C . ARG A 1 178 ? -14.023 -1.479 20.000 1.00 94.19 178 ARG A C 1
ATOM 1339 O O . ARG A 1 178 ? -13.125 -0.813 20.521 1.00 94.19 178 ARG A O 1
ATOM 1346 N N . GLY A 1 179 ? -13.894 -2.790 19.790 1.00 95.31 179 GLY A N 1
ATOM 1347 C CA . GLY A 1 179 ? -12.688 -3.539 20.140 1.00 95.31 179 GLY A CA 1
ATOM 1348 C C . GLY A 1 179 ? -11.434 -3.000 19.444 1.00 95.31 179 GLY A C 1
ATOM 1349 O O . GLY A 1 179 ? -10.375 -2.887 20.069 1.00 95.31 179 GLY A O 1
ATOM 1350 N N . PHE A 1 180 ? -11.542 -2.629 18.170 1.00 96.19 180 PHE A N 1
ATOM 1351 C CA . PHE A 1 180 ? -10.443 -2.047 17.404 1.00 96.19 180 PHE A CA 1
ATOM 1352 C C . PHE A 1 180 ? -10.102 -0.618 17.841 1.00 96.19 180 PHE A C 1
ATOM 1354 O O . PHE A 1 180 ? -8.921 -0.336 18.073 1.00 96.19 180 PHE A O 1
ATOM 1361 N N . TYR A 1 181 ? -11.092 0.243 18.085 1.00 94.56 181 TYR A N 1
ATOM 1362 C CA . TYR A 1 181 ? -10.843 1.584 18.618 1.00 94.56 181 TYR A CA 1
ATOM 1363 C C . TYR A 1 181 ? -10.164 1.555 19.992 1.00 94.56 181 TYR A C 1
ATOM 1365 O O . TYR A 1 181 ? -9.174 2.257 20.210 1.00 94.56 181 TYR A O 1
ATOM 1373 N N . LEU A 1 182 ? -10.597 0.679 20.905 1.00 93.12 182 LEU A N 1
ATOM 1374 C CA . LEU A 1 182 ? -9.948 0.516 22.212 1.00 93.12 182 LEU A CA 1
ATOM 1375 C C . LEU A 1 182 ? -8.484 0.069 22.079 1.00 93.12 182 LEU A C 1
ATOM 1377 O O . LEU A 1 182 ? -7.609 0.569 22.795 1.00 93.12 182 LEU A O 1
ATOM 1381 N N . ARG A 1 183 ? -8.179 -0.829 21.132 1.00 92.19 183 ARG A N 1
ATOM 1382 C CA . ARG A 1 183 ? -6.791 -1.222 20.834 1.00 92.19 183 ARG A CA 1
ATOM 1383 C C . ARG A 1 183 ? -5.979 -0.051 20.276 1.00 92.19 183 ARG A C 1
ATOM 1385 O O . ARG A 1 183 ? -4.825 0.104 20.677 1.00 92.19 183 ARG A O 1
ATOM 1392 N N . ALA A 1 184 ? -6.552 0.775 19.398 1.00 90.69 184 ALA A N 1
ATOM 1393 C CA . ALA A 1 184 ? -5.894 1.980 18.887 1.00 90.69 184 ALA A CA 1
ATOM 1394 C C . ALA A 1 184 ? -5.551 2.959 20.031 1.00 90.69 184 ALA A C 1
ATOM 1396 O O . ALA A 1 184 ? -4.410 3.424 20.131 1.00 90.69 184 ALA A O 1
ATOM 1397 N N . LEU A 1 185 ? -6.482 3.183 20.969 1.00 87.62 185 LEU A N 1
ATOM 1398 C CA . LEU A 1 185 ? -6.264 4.023 22.155 1.00 87.62 185 LEU A CA 1
ATOM 1399 C C . LEU A 1 185 ? -5.172 3.484 23.081 1.00 87.62 185 LEU A C 1
ATOM 1401 O O . LEU A 1 185 ? -4.327 4.251 23.552 1.00 87.62 185 LEU A O 1
ATOM 1405 N N . GLY A 1 186 ? -5.171 2.173 23.340 1.00 82.75 186 GLY A N 1
ATOM 1406 C CA . GLY A 1 186 ? -4.186 1.526 24.209 1.00 82.75 186 GLY A CA 1
ATOM 1407 C C . GLY A 1 186 ? -2.747 1.753 23.736 1.00 82.75 186 GLY A C 1
ATOM 1408 O O . GLY A 1 186 ? -1.860 2.032 24.545 1.00 82.75 186 GLY A O 1
ATOM 1409 N N . GLN A 1 187 ? -2.522 1.730 22.419 1.00 73.38 187 GLN A N 1
ATOM 1410 C CA . GLN A 1 187 ? -1.202 1.950 21.815 1.00 73.38 187 GLN A CA 1
ATOM 1411 C C . GLN A 1 187 ? -0.813 3.439 21.699 1.00 73.38 187 GLN A C 1
ATOM 1413 O O . GLN A 1 187 ? 0.378 3.780 21.627 1.00 73.38 187 GLN A O 1
ATOM 1418 N N . GLY A 1 188 ? -1.794 4.346 21.746 1.00 61.00 188 GLY A N 1
ATOM 1419 C CA . GLY A 1 188 ? -1.625 5.805 21.707 1.00 61.00 188 GLY A CA 1
ATOM 1420 C C . GLY A 1 188 ? -1.195 6.464 23.028 1.00 61.00 188 GLY A C 1
ATOM 1421 O O . GLY A 1 188 ? -0.960 7.668 23.057 1.00 61.00 188 GLY A O 1
ATOM 1422 N N . ARG A 1 189 ? -1.056 5.714 24.135 1.00 60.22 189 ARG A N 1
ATOM 1423 C CA . ARG A 1 189 ? -0.733 6.269 25.472 1.00 60.22 189 ARG A CA 1
ATOM 1424 C C . ARG A 1 189 ? 0.704 6.796 25.650 1.00 60.22 189 ARG A C 1
ATOM 1426 O O . ARG A 1 189 ? 0.995 7.390 26.682 1.00 60.22 189 ARG A O 1
ATOM 1433 N N . ARG A 1 190 ? 1.614 6.609 24.684 1.00 57.94 190 ARG A N 1
ATOM 1434 C CA . ARG A 1 190 ? 2.991 7.154 24.726 1.00 57.94 190 ARG A CA 1
ATOM 1435 C C . ARG A 1 190 ? 3.169 8.249 23.664 1.00 57.94 190 ARG A C 1
ATOM 1437 O O . ARG A 1 190 ? 2.572 8.139 22.598 1.00 57.94 190 ARG A O 1
ATOM 1444 N N . LYS A 1 191 ? 3.960 9.286 23.992 1.00 55.50 191 LYS A N 1
ATOM 1445 C CA . LYS A 1 191 ? 4.159 10.546 23.236 1.00 55.50 191 LYS A CA 1
ATOM 1446 C C . LYS A 1 191 ? 4.155 10.357 21.703 1.00 55.50 191 LYS A C 1
ATOM 1448 O O . LYS A 1 191 ? 4.820 9.455 21.202 1.00 55.50 191 LYS A O 1
ATOM 1453 N N . GLY A 1 192 ? 3.442 11.238 20.986 1.00 62.31 192 GLY A N 1
ATOM 1454 C CA . GLY A 1 192 ? 3.526 11.390 19.520 1.00 62.31 192 GLY A CA 1
ATOM 1455 C C . GLY A 1 192 ? 2.386 10.805 18.670 1.00 62.31 192 GLY A C 1
ATOM 1456 O O . GLY A 1 192 ? 2.507 10.805 17.454 1.00 62.31 192 GLY A O 1
ATOM 1457 N N . ARG A 1 193 ? 1.291 10.299 19.260 1.00 73.44 193 ARG A N 1
ATOM 1458 C CA . ARG A 1 193 ? 0.175 9.648 18.524 1.00 73.44 193 ARG A CA 1
ATOM 1459 C C . ARG A 1 193 ? -1.209 10.193 18.901 1.00 73.44 193 ARG A C 1
ATOM 1461 O O . ARG A 1 193 ? -2.148 9.434 19.137 1.00 73.44 193 ARG A O 1
ATOM 1468 N N . TRP A 1 194 ? -1.320 11.512 19.036 1.00 76.69 194 TRP A N 1
ATOM 1469 C CA . TRP A 1 194 ? -2.552 12.168 19.486 1.00 76.69 194 TRP A CA 1
ATOM 1470 C C . TRP A 1 194 ? -3.657 12.144 18.421 1.00 76.69 194 TRP A C 1
ATOM 1472 O O . TRP A 1 194 ? -4.818 12.004 18.785 1.00 76.69 194 TRP A O 1
ATOM 1482 N N . GLU A 1 195 ? -3.307 12.182 17.132 1.00 84.56 195 GLU A N 1
ATOM 1483 C CA . GLU A 1 195 ? -4.271 12.149 16.021 1.00 84.56 195 GLU A CA 1
ATOM 1484 C C . GLU A 1 195 ? -5.062 10.840 15.995 1.00 84.56 195 GLU A C 1
ATOM 1486 O O . GLU A 1 195 ? -6.289 10.850 16.071 1.00 84.56 195 GLU A O 1
ATOM 1491 N N . VAL A 1 196 ? -4.356 9.701 15.989 1.00 87.44 196 VAL A N 1
ATOM 1492 C CA . VAL A 1 196 ? -4.972 8.363 16.024 1.00 87.44 196 VAL A CA 1
ATOM 1493 C C . VAL A 1 196 ? -5.816 8.186 17.285 1.00 87.44 196 VAL A C 1
ATOM 1495 O O . VAL A 1 196 ? -6.895 7.602 17.242 1.00 87.44 196 VAL A O 1
ATOM 1498 N N . ARG A 1 197 ? -5.352 8.727 18.418 1.00 86.88 197 ARG A N 1
ATOM 1499 C CA . ARG A 1 197 ? -6.097 8.683 19.677 1.00 86.88 197 ARG A CA 1
ATOM 1500 C C . ARG A 1 197 ? -7.382 9.510 19.608 1.00 86.88 197 ARG A C 1
ATOM 1502 O O . ARG A 1 197 ? -8.422 9.029 20.039 1.00 86.88 197 ARG A O 1
ATOM 1509 N N . GLY A 1 198 ? -7.310 10.733 19.090 1.00 89.69 198 GLY A N 1
ATOM 1510 C CA . GLY A 1 198 ? -8.468 11.609 18.929 1.00 89.69 198 GLY A CA 1
ATOM 1511 C C . GLY A 1 198 ? -9.500 11.005 17.982 1.00 89.69 198 GLY A C 1
ATOM 1512 O O . GLY A 1 198 ? -10.682 10.991 18.305 1.00 89.69 198 GLY A O 1
ATOM 1513 N N . ALA A 1 199 ? -9.052 10.430 16.865 1.00 92.31 199 ALA A N 1
ATOM 1514 C CA . ALA A 1 199 ? -9.923 9.725 15.930 1.00 92.31 199 ALA A CA 1
ATOM 1515 C C . ALA A 1 199 ? -10.601 8.505 16.575 1.00 92.31 199 ALA A C 1
ATOM 1517 O O . ALA A 1 199 ? -11.815 8.378 16.482 1.00 92.31 199 ALA A O 1
ATOM 1518 N N . ALA A 1 200 ? -9.856 7.675 17.313 1.00 92.12 200 ALA A N 1
ATOM 1519 C CA . ALA A 1 200 ? -10.428 6.512 17.993 1.00 92.12 200 ALA A CA 1
ATOM 1520 C C . ALA A 1 200 ? -11.429 6.894 19.100 1.00 92.12 200 ALA A C 1
ATOM 1522 O O . ALA A 1 200 ? -12.423 6.200 19.284 1.00 92.12 200 ALA A O 1
ATOM 1523 N N . LEU A 1 201 ? -11.193 7.993 19.831 1.00 93.31 201 LEU A N 1
ATOM 1524 C CA . LEU A 1 201 ? -12.171 8.516 20.795 1.00 93.31 201 LEU A CA 1
ATOM 1525 C C . LEU A 1 201 ? -13.445 8.987 20.092 1.00 93.31 201 LEU A C 1
ATOM 1527 O O . LEU A 1 201 ? -14.529 8.625 20.529 1.00 93.31 201 LEU A O 1
ATOM 1531 N N . ARG A 1 202 ? -13.314 9.741 18.992 1.00 93.56 202 ARG A N 1
ATOM 1532 C CA . ARG A 1 202 ? -14.472 10.175 18.199 1.00 93.56 202 ARG A CA 1
ATOM 1533 C C . ARG A 1 202 ? -15.273 8.989 17.667 1.00 93.56 202 ARG A C 1
ATOM 1535 O O . ARG A 1 202 ? -16.487 8.995 17.811 1.00 93.56 202 ARG A O 1
ATOM 1542 N N . GLY A 1 203 ? -14.604 7.969 17.126 1.00 92.38 203 GLY A N 1
ATOM 1543 C CA . GLY A 1 203 ? -15.265 6.753 16.647 1.00 92.38 203 GLY A CA 1
ATOM 1544 C C . GLY A 1 203 ? -16.019 6.016 17.758 1.00 92.38 203 GLY A C 1
ATOM 1545 O O . GLY A 1 203 ? -17.144 5.575 17.555 1.00 92.38 203 GLY A O 1
ATOM 1546 N N . LEU A 1 204 ? -15.455 5.945 18.969 1.00 92.81 204 LEU A N 1
ATOM 1547 C CA . LEU A 1 204 ? -16.158 5.372 20.123 1.00 92.81 204 LEU A CA 1
ATOM 1548 C C . LEU A 1 204 ? -17.383 6.188 20.537 1.00 92.81 204 LEU A C 1
ATOM 1550 O O . LEU A 1 204 ? -18.422 5.588 20.784 1.00 92.81 204 LEU A O 1
ATOM 1554 N N . SER A 1 205 ? -17.272 7.518 20.599 1.00 92.62 205 SER A N 1
ATOM 1555 C CA . SER A 1 205 ? -18.406 8.395 20.920 1.00 92.62 205 SER A CA 1
ATOM 1556 C C . SER A 1 205 ? -19.544 8.235 19.912 1.00 92.62 205 SER A C 1
ATOM 1558 O O . SER A 1 205 ? -20.691 8.060 20.310 1.00 92.62 205 SER A O 1
ATOM 1560 N N . GLN A 1 206 ? -19.218 8.197 18.618 1.00 92.06 206 GLN A N 1
ATOM 1561 C CA . GLN A 1 206 ? -20.201 7.985 17.553 1.00 92.06 206 GLN A CA 1
ATOM 1562 C C . GLN A 1 206 ? -20.906 6.629 17.678 1.00 92.06 206 GLN A C 1
ATOM 1564 O O . GLN A 1 206 ? -22.125 6.568 17.554 1.00 92.06 206 GLN A O 1
ATOM 1569 N N . LEU A 1 207 ? -20.167 5.553 17.983 1.00 91.25 207 LEU A N 1
ATOM 1570 C CA . LEU A 1 207 ? -20.769 4.237 18.226 1.00 91.25 207 LEU A CA 1
ATOM 1571 C C . LEU A 1 207 ? -21.714 4.244 19.435 1.00 91.25 207 LEU A C 1
ATOM 1573 O O . LEU A 1 207 ? -22.785 3.655 19.372 1.00 91.25 207 LEU A O 1
ATOM 1577 N N . THR A 1 208 ? -21.339 4.902 20.536 1.00 89.44 208 THR A N 1
ATOM 1578 C CA . THR A 1 208 ? -22.197 4.962 21.732 1.00 89.44 208 THR A CA 1
ATOM 1579 C C . THR A 1 208 ? -23.444 5.814 21.524 1.00 89.44 208 THR A C 1
ATOM 1581 O O . THR A 1 208 ? -24.496 5.485 22.059 1.00 89.44 208 THR A O 1
ATOM 1584 N N . GLU A 1 209 ? -23.349 6.896 20.750 1.00 88.81 209 GLU A N 1
ATOM 1585 C CA . GLU A 1 209 ? -24.497 7.751 20.427 1.00 88.81 209 GLU A CA 1
ATOM 1586 C C . GLU A 1 209 ? -25.498 7.035 19.515 1.00 88.81 209 GLU A C 1
ATOM 1588 O O . GLU A 1 209 ? -26.704 7.175 19.699 1.00 88.81 209 GLU A O 1
ATOM 1593 N N . ALA A 1 210 ? -25.007 6.253 18.550 1.00 87.62 210 ALA A N 1
ATOM 1594 C CA . ALA A 1 210 ? -25.852 5.554 17.590 1.00 87.62 210 ALA A CA 1
ATOM 1595 C C . ALA A 1 210 ? -26.477 4.259 18.146 1.00 87.62 210 ALA A C 1
ATOM 1597 O O . ALA A 1 210 ? -27.594 3.918 17.757 1.00 87.62 210 ALA A O 1
ATOM 1598 N N . HIS A 1 211 ? -25.798 3.555 19.061 1.00 85.69 211 HIS A N 1
ATOM 1599 C CA . HIS A 1 211 ? -26.193 2.203 19.492 1.00 85.69 211 HIS A CA 1
ATOM 1600 C C . HIS A 1 211 ? -26.360 2.035 21.010 1.00 85.69 211 HIS A C 1
ATOM 1602 O O . HIS A 1 211 ? -26.710 0.947 21.460 1.00 85.69 211 HIS A O 1
ATOM 1608 N N . GLY A 1 212 ? -26.127 3.081 21.808 1.00 77.25 212 GLY A N 1
ATOM 1609 C CA . GLY A 1 212 ? -26.046 2.976 23.270 1.00 77.25 212 GLY A CA 1
ATOM 1610 C C . GLY A 1 212 ? -24.724 2.354 23.742 1.00 77.25 212 GLY A C 1
ATOM 1611 O O . GLY A 1 212 ? -23.865 1.991 22.935 1.00 77.25 212 GLY A O 1
ATOM 1612 N N . ASP A 1 213 ? -24.508 2.249 25.059 1.00 70.56 213 ASP A N 1
ATOM 1613 C CA . ASP A 1 213 ? -23.301 1.597 25.586 1.00 70.56 213 ASP A CA 1
ATOM 1614 C C . ASP A 1 213 ? -23.498 0.068 25.665 1.00 70.56 213 ASP A C 1
ATOM 1616 O O . ASP A 1 213 ? -24.229 -0.415 26.534 1.00 70.56 213 ASP A O 1
ATOM 1620 N N . PRO A 1 214 ? -22.803 -0.742 24.837 1.00 60.53 214 PRO A N 1
ATOM 1621 C CA . PRO A 1 214 ? -22.902 -2.201 24.910 1.00 60.53 214 PRO A CA 1
ATOM 1622 C C . PRO A 1 214 ? -22.340 -2.782 26.223 1.00 60.53 214 PRO A C 1
ATOM 1624 O O . PRO A 1 214 ? -22.478 -3.981 26.480 1.00 60.53 214 PRO A O 1
ATOM 1627 N N . ALA A 1 215 ? -21.683 -1.971 27.066 1.00 56.19 215 ALA A N 1
ATOM 1628 C CA . ALA A 1 215 ? -21.298 -2.378 28.416 1.00 56.19 215 ALA A CA 1
ATOM 1629 C C . ALA A 1 215 ? -22.512 -2.660 29.326 1.00 56.19 215 ALA A C 1
ATOM 1631 O O . ALA A 1 215 ? -22.385 -3.462 30.254 1.00 56.19 215 ALA A O 1
ATOM 1632 N N . GLU A 1 216 ? -23.680 -2.069 29.052 1.00 50.78 216 GLU A N 1
ATOM 1633 C CA . GLU A 1 216 ? -24.886 -2.250 29.871 1.00 50.78 216 GLU A CA 1
ATOM 1634 C C . GLU A 1 216 ? -25.635 -3.561 29.569 1.00 50.78 216 GLU A C 1
ATOM 1636 O O . GLU A 1 216 ? -26.226 -4.156 30.475 1.00 50.78 216 GLU A O 1
ATOM 1641 N N . GLU A 1 217 ? -25.533 -4.093 28.346 1.00 46.94 217 GLU A N 1
ATOM 1642 C CA . GLU A 1 217 ? -26.247 -5.316 27.934 1.00 46.94 217 GLU A CA 1
ATOM 1643 C C . GLU A 1 217 ? -25.753 -6.587 28.653 1.00 46.94 217 GLU A C 1
ATOM 1645 O O . GLU A 1 217 ? -26.525 -7.505 28.930 1.00 46.94 217 GLU A O 1
ATOM 1650 N N . HIS A 1 218 ? -24.469 -6.646 29.025 1.00 46.88 218 HIS A N 1
ATOM 1651 C CA . HIS A 1 218 ? -23.902 -7.802 29.736 1.00 46.88 218 HIS A CA 1
ATOM 1652 C C . HIS A 1 218 ? -24.017 -7.689 31.268 1.00 46.88 218 HIS A C 1
ATOM 1654 O O . HIS A 1 218 ? -23.775 -8.669 31.978 1.00 46.88 218 HIS A O 1
ATOM 1660 N N . GLY A 1 219 ? -24.391 -6.514 31.791 1.00 42.53 219 GLY A N 1
ATOM 1661 C CA . GLY A 1 219 ? -24.598 -6.273 33.223 1.00 42.53 219 GLY A CA 1
ATOM 1662 C C . GLY A 1 219 ? -26.004 -6.634 33.714 1.00 42.53 219 GLY A C 1
ATOM 1663 O O . GLY A 1 219 ? -26.169 -7.042 34.861 1.00 42.53 219 GLY A O 1
ATOM 1664 N N . THR A 1 220 ? -27.016 -6.556 32.848 1.00 43.69 220 THR A N 1
ATOM 1665 C CA . THR A 1 220 ? -28.430 -6.760 33.219 1.00 43.69 220 THR A CA 1
ATOM 1666 C C . THR A 1 220 ? -28.891 -8.221 33.173 1.00 43.69 220 THR A C 1
ATOM 1668 O O . THR A 1 220 ? -29.798 -8.590 33.915 1.00 43.69 220 THR A O 1
ATOM 1671 N N . SER A 1 221 ? -28.221 -9.107 32.426 1.00 43.62 221 SER A N 1
ATOM 1672 C CA . SER A 1 221 ? -28.594 -10.538 32.369 1.00 43.62 221 SER A CA 1
ATOM 1673 C C . SER A 1 221 ? -28.171 -11.369 33.596 1.00 43.62 221 SER A C 1
ATOM 1675 O O . SER A 1 221 ? -28.559 -12.528 33.717 1.00 43.62 221 SER A O 1
ATOM 1677 N N . ARG A 1 222 ? -27.391 -10.809 34.534 1.00 46.03 222 ARG A N 1
ATOM 1678 C CA . ARG A 1 222 ? -26.953 -11.505 35.765 1.00 46.03 222 ARG A CA 1
ATOM 1679 C C . ARG A 1 222 ? -27.710 -11.112 37.039 1.00 46.03 222 ARG A C 1
ATOM 1681 O O . ARG A 1 222 ? -27.486 -11.744 38.065 1.00 46.03 222 ARG A O 1
ATOM 1688 N N . SER A 1 223 ? -28.614 -10.132 36.980 1.00 45.59 223 SER A N 1
ATOM 1689 C CA . SER A 1 223 ? -29.360 -9.650 38.158 1.00 45.59 223 SER A CA 1
ATOM 1690 C C . SER A 1 223 ? -30.810 -10.161 38.253 1.00 45.59 223 SER A C 1
ATOM 1692 O O . SER A 1 223 ? -31.500 -9.812 39.204 1.00 45.59 223 SER A O 1
ATOM 1694 N N . GLY A 1 224 ? -31.279 -10.980 37.303 1.00 43.72 224 GLY A N 1
ATOM 1695 C CA . GLY A 1 224 ? -32.665 -11.481 37.251 1.00 43.72 224 GLY A CA 1
ATOM 1696 C C . GLY A 1 224 ? -32.890 -12.922 37.731 1.00 43.72 224 GLY A C 1
ATOM 1697 O 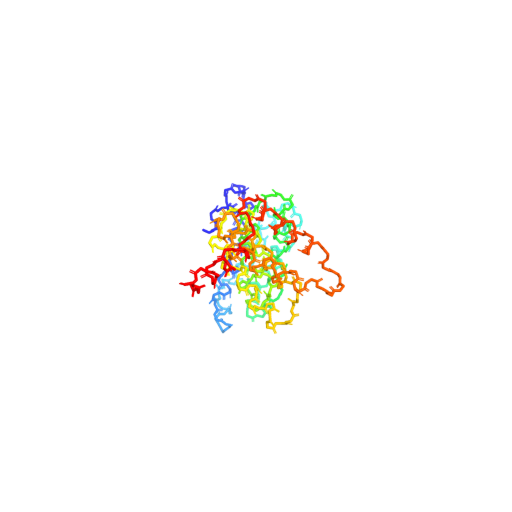O . GLY A 1 224 ? -33.992 -13.431 37.576 1.00 43.72 224 GLY A O 1
ATOM 1698 N N . ALA A 1 225 ? -31.874 -13.601 38.275 1.00 45.41 225 ALA A N 1
ATOM 1699 C CA . ALA A 1 225 ? -31.962 -15.016 38.662 1.00 45.41 225 ALA A CA 1
ATOM 1700 C C . ALA A 1 225 ? -31.579 -15.259 40.131 1.00 45.41 225 ALA A C 1
ATOM 1702 O O . ALA A 1 225 ? -30.805 -16.162 40.423 1.00 45.41 225 ALA A O 1
ATOM 1703 N N . LEU A 1 226 ? -32.084 -14.433 41.049 1.00 47.19 226 LEU A N 1
ATOM 1704 C CA . LEU A 1 226 ? -32.116 -14.718 42.488 1.00 47.19 226 LEU A CA 1
ATOM 1705 C C . LEU A 1 226 ? -33.350 -14.028 43.089 1.00 47.19 226 LEU A C 1
ATOM 1707 O O . LEU A 1 226 ? -33.266 -12.911 43.596 1.00 47.19 226 LEU A O 1
ATOM 1711 N N . SER A 1 227 ? -34.511 -14.669 42.985 1.00 43.09 227 SER A N 1
ATOM 1712 C CA . SER A 1 227 ? -35.689 -14.444 43.835 1.00 43.09 227 SER A CA 1
ATOM 1713 C C . SER A 1 227 ? -36.505 -15.725 43.874 1.00 43.09 227 SER A C 1
ATOM 1715 O O . SER A 1 227 ? -36.672 -16.324 42.788 1.00 43.09 227 SER A O 1
#